Protein AF-A0A9E1KV81-F1 (afdb_monomer)

Secondary structure (DSSP, 8-state):
--SSSSSS-HHHHHHHHHHHTTTSSSS-----SS---S-HHHHHHHHHHHHHHHTT--HHHHHHHHHHHHHHHHHHHHH---HHHHHHHHHHHHHSSS--HHHHHHHHHHHHHHHHHTHHHHHHHHHHHHHHS-HHHHHHHHHHHHHHHHHHHHHHSSTT---HHHHHHHHHHHHHHHTT--TTHHHHHHHHHHHHHHHHHHHS-HHHHHHHHHHHHHHHTSSS--HHHHHHHHHHHHHHHHHHHHHHHHHHHHHHHHS-HHHHHHHHHHHHHHHHHHH--

Solvent-accessible surface area (backbone atoms only — not comparable to full-atom values): 16047 Å² total; per-residue (Å²): 144,84,76,88,85,80,82,88,62,38,58,43,46,54,53,43,42,70,67,28,64,68,62,72,62,62,89,76,88,80,86,75,87,90,74,94,58,99,46,68,65,64,54,53,50,56,28,49,56,45,33,31,62,76,55,64,45,50,77,64,48,42,51,52,51,51,51,52,50,53,55,51,51,54,52,49,62,70,67,53,65,62,62,63,59,54,48,54,51,48,50,52,33,53,64,42,98,61,61,66,56,64,69,55,49,54,56,50,51,54,48,48,53,54,50,56,72,42,38,60,60,55,48,50,52,50,48,55,59,54,67,66,43,52,74,69,43,30,46,52,51,38,51,44,38,51,52,50,54,50,54,54,55,55,51,60,73,35,96,83,49,71,50,75,65,58,49,52,49,56,48,47,56,53,49,37,71,71,58,67,55,48,86,74,45,49,61,56,52,50,54,45,52,52,51,53,51,52,49,38,54,72,65,65,24,67,66,55,60,49,46,55,53,50,53,47,42,65,39,53,64,43,97,66,70,62,61,69,59,52,42,48,53,54,46,50,51,46,54,42,49,54,53,50,50,55,52,49,48,55,42,50,41,50,50,58,72,67,46,50,72,68,47,31,46,51,50,42,54,52,53,51,53,51,50,60,70,63,70,78,114

Sequence (281 aa):
MMVNLIVKGSVAMAISLMIFANSAMAFGPFSRHGFSHRNSEKRSERMIEHLTEELELDSVQAATLRKIKDELNVKRTALKVDKQQIFETFLNEIGNDEFDISKFQVIADNHASRAKLETAFFTEKLVEFHQMLSPVQRELVVDKVKEMKQRREDRKSGWFYKTPEERADSILDMVSGRLDLSEEQIPAFNKIKNNLLKTRSMYLSDGFVLRLTDQFSEQFVRETLNTNEIQHEMNDAISRFEKIISVVLKNVKKAHQILSEEQRSQIVEQMQGHHRRFSKK

Structure (mmCIF, N/CA/C/O backbone):
data_AF-A0A9E1KV81-F1
#
_entry.id   AF-A0A9E1KV81-F1
#
loop_
_atom_site.group_PDB
_atom_site.id
_atom_site.type_symbol
_atom_site.label_atom_id
_atom_site.label_alt_id
_atom_site.label_comp_id
_atom_site.label_asym_id
_atom_site.label_entity_id
_atom_site.label_seq_id
_atom_site.pdbx_PDB_ins_code
_atom_site.Cartn_x
_atom_site.Cartn_y
_atom_site.Cartn_z
_atom_site.occupancy
_atom_site.B_iso_or_equiv
_atom_site.auth_seq_id
_atom_site.auth_comp_id
_atom_site.auth_asym_id
_atom_site.auth_atom_id
_atom_site.pdbx_PDB_model_num
ATOM 1 N N . MET A 1 1 ? 20.896 -8.226 26.257 1.00 22.91 1 MET A N 1
ATOM 2 C CA . MET A 1 1 ? 19.870 -7.307 26.805 1.00 22.91 1 MET A CA 1
ATOM 3 C C . MET A 1 1 ? 19.025 -6.704 25.667 1.00 22.91 1 MET A C 1
ATOM 5 O O . MET A 1 1 ? 18.914 -5.498 25.533 1.00 22.91 1 MET A O 1
ATOM 9 N N . MET A 1 2 ? 18.462 -7.558 24.802 1.00 20.48 2 MET A N 1
ATOM 10 C CA . MET A 1 2 ? 17.747 -7.186 23.563 1.00 20.48 2 MET A CA 1
ATOM 11 C C . MET A 1 2 ? 16.574 -8.156 23.327 1.00 20.48 2 MET A C 1
ATOM 13 O O . MET A 1 2 ? 16.396 -8.702 22.247 1.00 20.48 2 MET A O 1
ATOM 17 N N . VAL A 1 3 ? 15.810 -8.440 24.384 1.00 20.38 3 VAL A N 1
ATOM 18 C CA . VAL A 1 3 ? 14.635 -9.335 24.319 1.00 20.38 3 VAL A CA 1
ATOM 19 C C . VAL A 1 3 ? 13.332 -8.584 24.649 1.00 20.38 3 VAL A C 1
ATOM 21 O O . VAL A 1 3 ? 12.254 -9.064 24.335 1.00 20.38 3 VAL A O 1
ATOM 24 N N . ASN A 1 4 ? 13.407 -7.331 25.119 1.00 20.70 4 ASN A N 1
ATOM 25 C CA . ASN A 1 4 ? 12.235 -6.528 25.514 1.00 20.70 4 ASN A CA 1
ATOM 26 C C . ASN A 1 4 ? 11.805 -5.436 24.512 1.00 20.70 4 ASN A C 1
ATOM 28 O O . ASN A 1 4 ? 11.084 -4.511 24.868 1.00 20.70 4 ASN A O 1
ATOM 32 N N . LEU A 1 5 ? 12.199 -5.545 23.240 1.00 23.88 5 LEU A N 1
ATOM 33 C CA . LEU A 1 5 ? 11.806 -4.606 22.170 1.00 23.88 5 LEU A CA 1
ATOM 34 C C . LEU A 1 5 ? 10.781 -5.194 21.180 1.00 23.88 5 LEU A C 1
ATOM 36 O O . LEU A 1 5 ? 10.568 -4.649 20.099 1.00 23.88 5 LEU A O 1
ATOM 40 N N . ILE A 1 6 ? 10.151 -6.316 21.544 1.00 26.75 6 ILE A N 1
ATOM 41 C CA . ILE A 1 6 ? 9.444 -7.216 20.617 1.00 26.75 6 ILE A CA 1
ATOM 42 C C . ILE A 1 6 ? 7.900 -7.113 20.703 1.00 26.75 6 ILE A C 1
ATOM 44 O O . ILE A 1 6 ? 7.209 -7.695 19.875 1.00 26.75 6 ILE A O 1
ATOM 48 N N . VAL A 1 7 ? 7.321 -6.313 21.610 1.00 24.73 7 VAL A N 1
ATOM 49 C CA . VAL A 1 7 ? 5.893 -6.461 21.996 1.00 24.73 7 VAL A CA 1
ATOM 50 C C . VAL A 1 7 ? 5.102 -5.137 22.052 1.00 24.73 7 VAL A C 1
ATOM 52 O O . VAL A 1 7 ? 4.401 -4.916 23.014 1.00 24.73 7 VAL A O 1
ATOM 55 N N . LYS A 1 8 ? 5.203 -4.180 21.112 1.00 28.42 8 LYS A N 1
ATOM 56 C CA . LYS A 1 8 ? 4.504 -2.867 21.298 1.00 28.42 8 LYS A CA 1
ATOM 57 C C . LYS A 1 8 ? 3.746 -2.284 20.096 1.00 28.42 8 LYS A C 1
ATOM 59 O O . LYS A 1 8 ? 3.643 -1.065 19.969 1.00 28.42 8 LYS A O 1
ATOM 64 N N . GLY A 1 9 ? 3.236 -3.104 19.175 1.00 25.75 9 GLY A N 1
ATOM 65 C CA . GLY A 1 9 ? 2.748 -2.605 17.877 1.00 25.75 9 GLY A CA 1
ATOM 66 C C . GLY A 1 9 ? 1.362 -3.041 17.407 1.00 25.75 9 GLY A C 1
ATOM 67 O O . GLY A 1 9 ? 1.005 -2.687 16.284 1.00 25.75 9 GLY A O 1
ATOM 68 N N . SER A 1 10 ? 0.596 -3.825 18.163 1.00 33.16 10 SER A N 1
ATOM 69 C CA . SER A 1 10 ? -0.467 -4.618 17.519 1.00 33.16 10 SER A CA 1
ATOM 70 C C . SER A 1 10 ? -1.842 -3.948 17.494 1.00 33.16 10 SER A C 1
ATOM 72 O O . SER A 1 10 ? -2.608 -4.211 16.572 1.00 33.16 10 SER A O 1
ATOM 74 N N . VAL A 1 11 ? -2.115 -2.983 18.379 1.00 28.44 11 VAL A N 1
ATOM 75 C CA . VAL A 1 11 ? -3.366 -2.194 18.356 1.00 28.44 11 VAL A CA 1
ATOM 76 C C . VAL A 1 11 ? -3.425 -1.284 17.123 1.00 28.44 11 VAL A C 1
ATOM 78 O O . VAL A 1 11 ? -4.372 -1.300 16.338 1.00 28.44 11 VAL A O 1
ATOM 81 N N . ALA A 1 12 ? -2.332 -0.568 16.870 1.00 32.28 12 ALA A N 1
ATOM 82 C CA . ALA A 1 12 ? -2.207 0.343 15.741 1.00 32.28 12 ALA A CA 1
ATOM 83 C C . ALA A 1 12 ? -2.090 -0.385 14.383 1.00 32.28 12 ALA A C 1
ATOM 85 O O . ALA A 1 12 ? -2.376 0.197 13.336 1.00 32.28 12 ALA A O 1
ATOM 86 N N . MET A 1 13 ? -1.731 -1.676 14.385 1.00 35.56 13 MET A N 1
ATOM 87 C CA . MET A 1 13 ? -1.715 -2.530 13.194 1.00 35.56 13 MET A CA 1
ATOM 88 C C . MET A 1 13 ? -3.110 -3.038 12.813 1.00 35.56 13 MET A C 1
ATOM 90 O O . MET A 1 13 ? -3.338 -3.237 11.627 1.00 35.56 13 MET A O 1
ATOM 94 N N . ALA A 1 14 ? -4.031 -3.203 13.769 1.00 36.25 14 ALA A N 1
ATOM 95 C CA . ALA A 1 14 ? -5.431 -3.561 13.515 1.00 36.25 14 ALA A CA 1
ATOM 96 C C . ALA A 1 14 ? -6.210 -2.399 12.898 1.00 36.25 14 ALA A C 1
ATOM 98 O O . ALA A 1 14 ? -6.952 -2.574 11.937 1.00 36.25 14 ALA A O 1
ATOM 99 N N . ILE A 1 15 ? -5.917 -1.189 13.361 1.00 39.81 15 ILE A N 1
ATOM 100 C CA . ILE A 1 15 ? -6.433 0.068 12.811 1.00 39.81 15 ILE A CA 1
ATOM 101 C C . ILE A 1 15 ? -5.783 0.366 11.466 1.00 39.81 15 ILE A C 1
ATOM 103 O O . ILE A 1 15 ? -6.469 0.665 10.494 1.00 39.81 15 ILE A O 1
ATOM 107 N N . SER A 1 16 ? -4.472 0.134 11.352 1.00 37.25 16 SER A N 1
ATOM 108 C CA . SER A 1 16 ? -3.807 0.096 10.051 1.00 37.25 16 SER A CA 1
ATOM 109 C C . SER A 1 16 ? -4.304 -1.057 9.184 1.00 37.25 16 SER A C 1
ATOM 111 O O . SER A 1 16 ? -4.133 -0.967 7.995 1.00 37.25 16 SER A O 1
ATOM 113 N N . LEU A 1 17 ? -4.914 -2.133 9.683 1.00 40.59 17 LEU A N 1
ATOM 114 C CA . LEU A 1 17 ? -5.509 -3.191 8.854 1.00 40.59 17 LEU A CA 1
ATOM 115 C C . LEU A 1 17 ? -6.915 -2.816 8.394 1.00 40.59 17 LEU A C 1
ATOM 117 O O . LEU A 1 17 ? -7.286 -3.220 7.304 1.00 40.59 17 LEU A O 1
ATOM 121 N N . MET A 1 18 ? -7.649 -1.995 9.143 1.00 41.47 18 MET A N 1
ATOM 122 C CA . MET A 1 18 ? -8.912 -1.410 8.679 1.00 41.47 18 MET A CA 1
ATOM 123 C C . MET A 1 18 ? -8.675 -0.253 7.690 1.00 41.47 18 MET A C 1
ATOM 125 O O . MET A 1 18 ? -9.369 -0.156 6.684 1.00 41.47 18 MET A O 1
ATOM 129 N N . ILE A 1 19 ? -7.609 0.535 7.882 1.00 38.16 19 ILE A N 1
ATOM 130 C CA . ILE A 1 19 ? -7.176 1.611 6.968 1.00 38.16 19 ILE A CA 1
ATOM 131 C C . ILE A 1 19 ? -6.337 1.067 5.778 1.00 38.16 19 ILE A C 1
ATOM 133 O O . ILE A 1 19 ? -6.437 1.572 4.660 1.00 38.16 19 ILE A O 1
ATOM 137 N N . PHE A 1 20 ? -5.535 0.002 5.963 1.00 37.72 20 PHE A N 1
ATOM 138 C CA . PHE A 1 20 ? -4.703 -0.655 4.926 1.00 37.72 20 PHE A CA 1
ATOM 139 C C . PHE A 1 20 ? -5.270 -1.952 4.342 1.00 37.72 20 PHE A C 1
ATOM 141 O O . PHE A 1 20 ? -4.646 -2.506 3.428 1.00 37.72 20 PHE A O 1
ATOM 148 N N . ALA A 1 21 ? -6.463 -2.406 4.737 1.00 36.06 21 ALA A N 1
ATOM 149 C CA . ALA A 1 21 ? -7.191 -3.404 3.947 1.00 36.06 21 ALA A CA 1
ATOM 150 C C . ALA A 1 21 ? -7.341 -2.946 2.483 1.00 36.06 21 ALA A C 1
ATOM 152 O O . ALA A 1 21 ? -7.335 -3.792 1.597 1.00 36.06 21 ALA A O 1
ATOM 153 N N . ASN A 1 22 ? -7.319 -1.633 2.213 1.00 32.84 22 ASN A N 1
ATOM 154 C CA . ASN A 1 22 ? -7.306 -1.087 0.853 1.00 32.84 22 ASN A CA 1
ATOM 155 C C . ASN A 1 22 ? -5.935 -0.622 0.326 1.00 32.84 22 ASN A C 1
ATOM 157 O O . ASN A 1 22 ? -5.740 -0.591 -0.884 1.00 32.84 22 ASN A O 1
ATOM 161 N N . SER A 1 23 ? -4.950 -0.311 1.173 1.00 31.69 23 SER A N 1
ATOM 162 C CA . SER A 1 23 ? -3.671 0.277 0.724 1.00 31.69 23 SER A CA 1
ATOM 163 C C . SER A 1 23 ? -2.455 -0.656 0.774 1.00 31.69 23 SER A C 1
ATOM 165 O O . SER A 1 23 ? -1.419 -0.352 0.187 1.00 31.69 23 SER A O 1
ATOM 167 N N . ALA A 1 24 ? -2.561 -1.829 1.408 1.00 32.59 24 ALA A N 1
ATOM 168 C CA . ALA A 1 24 ? -1.510 -2.856 1.395 1.00 32.59 24 ALA A CA 1
ATOM 169 C C . ALA A 1 24 ? -1.767 -4.000 0.391 1.00 32.59 24 ALA A C 1
ATOM 171 O O . ALA A 1 24 ? -0.956 -4.930 0.306 1.00 32.59 24 ALA A O 1
ATOM 172 N N . MET A 1 25 ? -2.869 -3.958 -0.370 1.00 37.47 25 MET A N 1
ATOM 173 C CA . MET A 1 25 ? -3.197 -4.988 -1.369 1.00 37.47 25 MET A CA 1
ATOM 174 C C . MET A 1 25 ? -2.659 -4.711 -2.781 1.00 37.47 25 MET A C 1
ATOM 176 O O . MET A 1 25 ? -2.622 -5.634 -3.591 1.00 37.47 25 MET A O 1
ATOM 180 N N . ALA A 1 26 ? -2.075 -3.537 -3.034 1.00 30.48 26 ALA A N 1
ATOM 181 C CA . ALA A 1 26 ? -1.414 -3.220 -4.295 1.00 30.48 26 ALA A CA 1
ATOM 182 C C . ALA A 1 26 ? -0.048 -2.548 -4.034 1.00 30.48 26 ALA A C 1
ATOM 184 O O . ALA A 1 26 ? 0.030 -1.391 -3.652 1.00 30.48 26 ALA A O 1
ATOM 185 N N . PHE A 1 27 ? 1.042 -3.295 -4.248 1.00 30.86 27 PHE A N 1
ATOM 186 C CA . PHE A 1 27 ? 2.416 -2.784 -4.413 1.00 30.86 27 PHE A CA 1
ATOM 187 C C . PHE A 1 27 ? 3.085 -2.059 -3.219 1.00 30.86 27 PHE A C 1
ATOM 189 O O . PHE A 1 27 ? 3.126 -0.837 -3.134 1.00 30.86 27 PHE A O 1
ATOM 196 N N . GLY A 1 28 ? 3.779 -2.813 -2.355 1.00 25.34 28 GLY A N 1
ATOM 197 C CA . GLY A 1 28 ? 4.771 -2.231 -1.440 1.00 25.34 28 GLY A CA 1
ATOM 198 C C . GLY A 1 28 ? 5.576 -3.261 -0.627 1.00 25.34 28 GLY A C 1
ATOM 199 O O . GLY A 1 28 ? 4.983 -4.010 0.150 1.00 25.34 28 GLY A O 1
ATOM 200 N N . PRO A 1 29 ? 6.923 -3.294 -0.716 1.00 28.59 29 PRO A N 1
ATOM 201 C CA . PRO A 1 29 ? 7.802 -4.184 0.052 1.00 28.59 29 PRO A CA 1
ATOM 202 C C . PRO A 1 29 ? 8.056 -3.677 1.489 1.00 28.59 29 PRO A C 1
ATOM 204 O O . PRO A 1 29 ? 9.142 -3.849 2.039 1.00 28.59 29 PRO A O 1
ATOM 207 N N . PHE A 1 30 ? 7.060 -3.068 2.138 1.00 29.89 30 PHE A N 1
ATOM 208 C CA . PHE A 1 30 ? 7.201 -2.455 3.470 1.00 29.89 30 PHE A CA 1
ATOM 209 C C . PHE A 1 30 ? 7.054 -3.439 4.644 1.00 29.89 30 PHE A C 1
ATOM 211 O O . PHE A 1 30 ? 6.865 -3.041 5.786 1.00 29.89 30 PHE A O 1
ATOM 218 N N . SER A 1 31 ? 7.214 -4.739 4.390 1.00 33.84 31 SER A N 1
ATOM 219 C CA . SER A 1 31 ? 7.263 -5.782 5.427 1.00 33.84 31 SER A CA 1
ATOM 220 C C . SER A 1 31 ? 8.703 -6.148 5.802 1.00 33.84 31 SER A C 1
ATOM 222 O O . SER A 1 31 ? 9.040 -7.326 5.900 1.00 33.84 31 SER A O 1
ATOM 224 N N . ARG A 1 32 ? 9.594 -5.163 5.962 1.00 32.94 32 ARG A N 1
ATOM 225 C CA . ARG A 1 32 ? 10.944 -5.412 6.484 1.00 32.94 32 ARG A CA 1
ATOM 226 C C . ARG A 1 32 ? 11.043 -4.874 7.907 1.00 32.94 32 ARG A C 1
ATOM 228 O O . ARG A 1 32 ? 10.975 -3.664 8.098 1.00 32.94 32 ARG A O 1
ATOM 235 N N . HIS A 1 33 ? 11.274 -5.818 8.826 1.00 29.75 33 HIS A N 1
ATOM 236 C CA . HIS A 1 33 ? 11.553 -5.736 10.270 1.00 29.75 33 HIS A CA 1
ATOM 237 C C . HIS A 1 33 ? 10.375 -6.138 11.183 1.00 29.75 33 HIS A C 1
ATOM 239 O O . HIS A 1 33 ? 9.455 -5.365 11.429 1.00 29.75 33 HIS A O 1
ATOM 245 N N . GLY A 1 34 ? 10.442 -7.377 11.698 1.00 29.31 34 GLY A N 1
ATOM 246 C CA . GLY A 1 34 ? 9.780 -7.807 12.941 1.00 29.31 34 GLY A CA 1
ATOM 247 C C . GLY A 1 34 ? 8.696 -8.890 12.856 1.00 29.31 34 GLY A C 1
ATOM 248 O O . GLY A 1 34 ? 8.482 -9.583 13.840 1.00 29.31 34 GLY A O 1
ATOM 249 N N . PHE A 1 35 ? 8.052 -9.111 11.705 1.00 38.12 35 PHE A N 1
ATOM 250 C CA . PHE A 1 35 ? 6.946 -10.083 11.570 1.00 38.12 35 PHE A CA 1
ATOM 251 C C . PHE A 1 35 ? 7.185 -11.064 10.416 1.00 38.12 35 PHE A C 1
ATOM 253 O O . PHE A 1 35 ? 6.445 -11.114 9.435 1.00 38.12 35 PHE A O 1
ATOM 260 N N . SER A 1 36 ? 8.264 -11.841 10.528 1.00 37.38 36 SER A N 1
ATOM 261 C CA . SER A 1 36 ? 8.691 -12.854 9.552 1.00 37.38 36 SER A CA 1
ATOM 262 C C . SER A 1 36 ? 7.822 -14.124 9.592 1.00 37.38 36 SER A C 1
ATOM 264 O O . SER A 1 36 ? 8.321 -15.232 9.789 1.00 37.38 36 SER A O 1
ATOM 266 N N . HIS A 1 37 ? 6.516 -13.997 9.360 1.00 39.25 37 HIS A N 1
ATOM 267 C CA . HIS A 1 37 ? 5.701 -15.134 8.937 1.00 39.25 37 HIS A CA 1
ATOM 268 C C . HIS A 1 37 ? 5.078 -14.827 7.583 1.00 39.25 37 HIS A C 1
ATOM 270 O O . HIS A 1 37 ? 4.361 -13.845 7.416 1.00 39.25 37 HIS A O 1
ATOM 276 N N . ARG A 1 38 ? 5.335 -15.706 6.608 1.00 50.47 38 ARG A N 1
ATOM 277 C CA . ARG A 1 38 ? 4.714 -15.675 5.274 1.00 50.47 38 ARG A CA 1
ATOM 278 C C . ARG A 1 38 ? 3.191 -15.908 5.314 1.00 50.47 38 ARG A C 1
ATOM 280 O O . ARG A 1 38 ? 2.548 -15.794 4.278 1.00 50.47 38 ARG A O 1
ATOM 287 N N . ASN A 1 39 ? 2.620 -16.220 6.483 1.00 64.00 39 ASN A N 1
ATOM 288 C CA . ASN A 1 39 ? 1.204 -16.520 6.671 1.00 64.00 39 ASN A CA 1
ATOM 289 C C . ASN A 1 39 ? 0.464 -15.320 7.303 1.00 64.00 39 ASN A C 1
ATOM 291 O O . ASN A 1 39 ? 0.725 -14.940 8.446 1.00 64.00 39 ASN A O 1
ATOM 295 N N . SER A 1 40 ? -0.467 -14.738 6.543 1.00 64.50 40 SER A N 1
ATOM 296 C CA . SER A 1 40 ? -1.318 -13.614 6.948 1.00 64.50 40 SER A CA 1
ATOM 297 C C . SER A 1 40 ? -2.262 -13.926 8.106 1.00 64.50 40 SER A C 1
ATOM 299 O O . SER A 1 40 ? -2.534 -13.035 8.904 1.00 64.50 40 SER A O 1
ATOM 301 N N . GLU A 1 41 ? -2.728 -15.165 8.209 1.00 66.69 41 GLU A N 1
ATOM 302 C CA . GLU A 1 41 ? -3.651 -15.628 9.245 1.00 66.69 41 GLU A CA 1
ATOM 303 C C . GLU A 1 41 ? -2.956 -15.656 10.609 1.00 66.69 41 GLU A C 1
ATOM 305 O O . GLU A 1 41 ? -3.410 -15.017 11.555 1.00 66.69 41 GLU A O 1
ATOM 310 N N . LYS A 1 42 ? -1.755 -16.247 10.676 1.00 69.50 42 LYS A N 1
ATOM 311 C CA . LYS A 1 42 ? -0.915 -16.224 11.889 1.00 69.50 42 LYS A CA 1
ATOM 312 C C . LYS A 1 42 ? -0.572 -14.805 12.342 1.00 69.50 42 LYS A C 1
ATOM 314 O O . LYS A 1 42 ? -0.410 -14.556 13.532 1.00 69.50 42 LYS A O 1
ATOM 319 N N . ARG A 1 43 ? -0.438 -13.866 11.399 1.00 68.31 43 ARG A N 1
ATOM 320 C CA . ARG A 1 43 ? -0.233 -12.449 11.724 1.00 68.31 43 ARG A CA 1
ATOM 321 C C . ARG A 1 43 ? -1.492 -11.824 12.327 1.00 68.31 43 ARG A C 1
ATOM 323 O O . ARG A 1 43 ? -1.360 -11.053 13.268 1.00 68.31 43 ARG A O 1
ATOM 330 N N . SER A 1 44 ? -2.673 -12.140 11.791 1.00 69.19 44 SER A N 1
ATOM 331 C CA . SER A 1 44 ? -3.939 -11.660 12.353 1.00 69.19 44 SER A CA 1
ATOM 332 C C . SER A 1 44 ? -4.202 -12.233 13.747 1.00 69.19 44 SER A C 1
ATOM 334 O O . SER A 1 44 ? -4.645 -11.491 14.610 1.00 69.19 44 SER A O 1
ATOM 336 N N . GLU A 1 45 ? -3.829 -13.489 14.006 1.00 72.75 45 GLU A N 1
ATOM 337 C CA . GLU A 1 45 ? -4.012 -14.114 15.322 1.00 72.75 45 GLU A CA 1
ATOM 338 C C . GLU A 1 45 ? -3.180 -13.424 16.406 1.00 72.75 45 GLU A C 1
ATOM 340 O O . GLU A 1 45 ? -3.726 -12.932 17.387 1.00 72.75 45 GLU A O 1
ATOM 345 N N . ARG A 1 46 ? -1.877 -13.235 16.162 1.00 70.62 46 ARG A N 1
ATOM 346 C CA . ARG A 1 46 ? -0.996 -12.496 17.086 1.00 70.62 46 ARG A CA 1
ATOM 347 C C . ARG A 1 46 ? -1.445 -11.068 17.350 1.00 70.62 46 ARG A C 1
ATOM 349 O O . ARG A 1 46 ? -1.156 -10.493 18.395 1.00 70.62 46 ARG A O 1
ATOM 356 N N . MET A 1 47 ? -2.090 -10.459 16.362 1.00 69.88 47 MET A N 1
ATOM 357 C CA . MET A 1 47 ? -2.639 -9.124 16.519 1.00 69.88 47 MET A CA 1
ATOM 358 C C . MET A 1 47 ? -3.822 -9.127 17.484 1.00 69.88 47 MET A C 1
ATOM 360 O O . MET A 1 47 ? -3.902 -8.221 18.307 1.00 69.88 47 MET A O 1
ATOM 364 N N . ILE A 1 48 ? -4.697 -10.135 17.407 1.00 74.69 48 ILE A N 1
ATOM 365 C CA . ILE A 1 48 ? -5.822 -10.288 18.334 1.00 74.69 48 ILE A CA 1
ATOM 366 C C . ILE A 1 48 ? -5.340 -10.618 19.742 1.00 74.69 48 ILE A C 1
ATOM 368 O O . ILE A 1 48 ? -5.837 -10.009 20.685 1.00 74.69 48 ILE A O 1
ATOM 372 N N . GLU A 1 49 ? -4.357 -11.509 19.888 1.00 77.38 49 GLU A N 1
ATOM 373 C CA . GLU A 1 49 ? -3.728 -11.818 21.181 1.00 77.38 49 GLU A CA 1
ATOM 374 C C . GLU A 1 49 ? -3.245 -10.532 21.862 1.00 77.38 49 GLU A C 1
ATOM 376 O O . GLU A 1 49 ? -3.675 -10.198 22.961 1.00 77.38 49 GLU A O 1
ATOM 381 N N . HIS A 1 50 ? -2.456 -9.727 21.154 1.00 75.62 50 HIS A N 1
ATOM 382 C CA . HIS A 1 50 ? -1.919 -8.499 21.729 1.00 75.62 50 HIS A CA 1
ATOM 383 C C . HIS A 1 50 ? -2.960 -7.387 21.907 1.00 75.62 50 HIS A C 1
ATOM 385 O O . HIS A 1 50 ? -2.837 -6.594 22.827 1.00 75.62 50 HIS A O 1
ATOM 391 N N . LEU A 1 51 ? -3.976 -7.286 21.044 1.00 76.31 51 LEU A N 1
ATOM 392 C CA . LEU A 1 51 ? -5.102 -6.370 21.271 1.00 76.31 51 LEU A CA 1
ATOM 393 C C . LEU A 1 51 ? -5.866 -6.733 22.545 1.00 76.31 51 LEU A C 1
ATOM 395 O O . LEU A 1 51 ? -6.258 -5.846 23.291 1.00 76.31 51 LEU A O 1
ATOM 399 N N . THR A 1 52 ? -6.073 -8.032 22.761 1.00 80.06 52 THR A N 1
ATOM 400 C CA . THR A 1 52 ? -6.763 -8.564 23.937 1.00 80.06 52 THR A CA 1
ATOM 401 C C . THR A 1 52 ? -5.988 -8.230 25.205 1.00 80.06 52 THR A C 1
ATOM 403 O O . THR A 1 52 ? -6.587 -7.767 26.169 1.00 80.06 52 THR A O 1
ATOM 406 N N . GLU A 1 53 ? -4.664 -8.396 25.177 1.00 82.88 53 GLU A N 1
ATOM 407 C CA . GLU A 1 53 ? -3.775 -8.044 26.288 1.00 82.88 53 GLU A CA 1
ATOM 408 C C . GLU A 1 53 ? -3.706 -6.530 26.529 1.00 82.88 53 GLU A C 1
ATOM 410 O O . GLU A 1 53 ? -3.935 -6.075 27.642 1.00 82.88 53 GLU A O 1
ATOM 415 N N . GLU A 1 54 ? -3.411 -5.734 25.499 1.00 82.56 54 GLU A N 1
ATOM 416 C CA . GLU A 1 54 ? -3.172 -4.292 25.655 1.00 82.56 54 GLU A CA 1
ATOM 417 C C . GLU A 1 54 ? -4.431 -3.497 25.984 1.00 82.56 54 GLU A C 1
ATOM 419 O O . GLU A 1 54 ? -4.324 -2.453 26.612 1.00 82.56 54 GLU A O 1
ATOM 424 N N . LEU A 1 55 ? -5.601 -3.937 25.516 1.00 85.38 55 LEU A N 1
ATOM 425 C CA . LEU A 1 55 ? -6.876 -3.278 25.810 1.00 85.38 55 LEU A CA 1
ATOM 426 C C . LEU A 1 55 ? -7.608 -3.925 26.988 1.00 85.38 55 LEU A C 1
ATOM 428 O O . LEU A 1 55 ? -8.731 -3.515 27.283 1.00 85.38 55 LEU A O 1
ATOM 432 N N . GLU A 1 56 ? -6.998 -4.936 27.615 1.00 92.19 56 GLU A N 1
ATOM 433 C CA . GLU A 1 56 ? -7.586 -5.716 28.706 1.00 92.19 56 GLU A CA 1
ATOM 434 C C . GLU A 1 56 ? -9.014 -6.170 28.359 1.00 92.19 56 GLU A C 1
ATOM 436 O O . GLU A 1 56 ? -9.966 -5.944 29.107 1.00 92.19 56 GLU A O 1
ATOM 441 N N . LEU A 1 57 ? -9.183 -6.750 27.163 1.00 90.94 57 LEU A N 1
ATOM 442 C CA . LEU A 1 57 ? -10.505 -7.138 26.676 1.00 90.94 57 LEU A CA 1
ATOM 443 C C . LEU A 1 57 ? -11.067 -8.279 27.522 1.00 90.94 57 LEU A C 1
ATOM 445 O O . LEU A 1 57 ? -10.395 -9.287 27.757 1.00 90.94 57 LEU A O 1
ATOM 449 N N . ASP A 1 58 ? -12.332 -8.158 27.914 1.00 96.44 58 ASP A N 1
ATOM 450 C CA . ASP A 1 58 ? -13.027 -9.254 28.576 1.00 96.44 58 ASP A CA 1
ATOM 451 C C . ASP A 1 58 ? -13.299 -10.428 27.611 1.00 96.44 58 ASP A C 1
ATOM 453 O O . ASP A 1 58 ? -13.076 -10.363 26.396 1.00 96.44 58 ASP A O 1
ATOM 457 N N . SER A 1 59 ? -13.797 -11.544 28.152 1.00 95.75 59 SER A N 1
ATOM 458 C CA . SER A 1 59 ? -14.057 -12.751 27.355 1.00 95.75 59 SER A CA 1
ATOM 459 C C . SER A 1 59 ? -15.054 -12.541 26.203 1.00 95.75 59 SER A C 1
ATOM 461 O O . SER A 1 59 ? -14.910 -13.180 25.158 1.00 95.75 59 SER A O 1
ATOM 463 N N . VAL A 1 60 ? -16.027 -11.638 26.364 1.00 96.38 60 VAL A N 1
ATOM 464 C CA . VAL A 1 60 ? -17.047 -11.323 25.358 1.00 96.38 60 VAL A CA 1
ATOM 465 C C . VAL A 1 60 ? -16.440 -10.432 24.278 1.00 96.38 60 VAL A C 1
ATOM 467 O O . VAL A 1 60 ? -16.531 -10.759 23.095 1.00 96.38 60 VAL A O 1
ATOM 470 N N . GLN A 1 61 ? -15.742 -9.364 24.665 1.00 95.06 61 GLN A N 1
ATOM 471 C CA . GLN A 1 61 ? -15.023 -8.470 23.755 1.00 95.06 61 GLN A CA 1
ATOM 472 C C . GLN A 1 61 ? -13.978 -9.230 22.925 1.00 95.06 61 GLN A C 1
ATOM 474 O O . GLN A 1 61 ? -13.904 -9.065 21.706 1.00 95.06 61 GLN A O 1
ATOM 479 N N . ALA A 1 62 ? -13.205 -10.119 23.554 1.00 93.81 62 ALA A N 1
ATOM 480 C CA . ALA A 1 62 ? -12.213 -10.941 22.870 1.00 93.81 62 ALA A CA 1
ATOM 481 C C . ALA A 1 62 ? -12.856 -11.926 21.876 1.00 93.81 62 ALA A C 1
ATOM 483 O O . ALA A 1 62 ? -12.318 -12.154 20.790 1.00 93.81 62 ALA A O 1
ATOM 484 N N . ALA A 1 63 ? -14.009 -12.516 22.214 1.00 95.31 63 ALA A N 1
ATOM 485 C CA . ALA A 1 63 ? -14.758 -13.373 21.294 1.00 95.31 63 ALA A CA 1
ATOM 486 C C . ALA A 1 63 ? -15.280 -12.585 20.078 1.00 95.31 63 ALA A C 1
ATOM 488 O O . ALA A 1 63 ? -15.092 -13.025 18.941 1.00 95.31 63 ALA A O 1
ATOM 489 N N . THR A 1 64 ? -15.846 -11.396 20.300 1.00 93.06 64 THR A N 1
ATOM 490 C CA . THR A 1 64 ? -16.290 -10.482 19.233 1.00 93.06 64 THR A CA 1
ATOM 491 C C . THR A 1 64 ? -15.130 -10.084 18.324 1.00 93.06 64 THR A C 1
ATOM 493 O O . THR A 1 64 ? -15.229 -10.182 17.102 1.00 93.06 64 THR A O 1
ATOM 496 N N . LEU A 1 65 ? -13.978 -9.733 18.896 1.00 88.19 65 LEU A N 1
ATOM 497 C CA . LEU A 1 65 ? -12.793 -9.367 18.128 1.00 88.19 65 LEU A CA 1
ATOM 498 C C . LEU A 1 65 ? -12.273 -10.518 17.247 1.00 88.19 65 LEU A C 1
ATOM 500 O O . LEU A 1 65 ? -11.883 -10.289 16.098 1.00 88.19 65 LEU A O 1
ATOM 504 N N . ARG A 1 66 ? -12.293 -11.764 17.744 1.00 90.00 66 ARG A N 1
ATOM 505 C CA . ARG A 1 66 ? -11.942 -12.950 16.939 1.00 90.00 66 ARG A CA 1
ATOM 506 C C . ARG A 1 66 ? -12.912 -13.153 15.777 1.00 90.00 66 ARG A C 1
ATOM 508 O O . ARG A 1 66 ? -12.460 -13.397 14.661 1.00 90.00 66 ARG A O 1
ATOM 515 N N . LYS A 1 67 ? -14.214 -12.980 16.014 1.00 92.88 67 LYS A N 1
ATOM 516 C CA . LYS A 1 67 ? -15.236 -13.054 14.963 1.00 92.88 67 LYS A CA 1
ATOM 517 C C . LYS A 1 67 ? -14.996 -12.001 13.875 1.00 92.88 67 LYS A C 1
ATOM 519 O O . LYS A 1 67 ? -14.930 -12.349 12.698 1.00 92.88 67 LYS A O 1
ATOM 524 N N . ILE A 1 68 ? -14.770 -10.741 14.263 1.00 87.50 68 ILE A N 1
ATOM 525 C CA . ILE A 1 68 ? -14.422 -9.660 13.325 1.00 87.50 68 ILE A CA 1
ATOM 526 C C . ILE A 1 68 ? -13.174 -10.040 12.513 1.00 87.50 68 ILE A C 1
ATOM 528 O O . ILE A 1 68 ? -13.163 -9.905 11.290 1.00 87.50 68 ILE A O 1
ATOM 532 N N . LYS A 1 69 ? -12.123 -10.559 13.164 1.00 85.31 69 LYS A N 1
ATOM 533 C CA . LYS A 1 69 ? -10.892 -11.018 12.496 1.00 85.31 69 LYS A CA 1
ATOM 534 C C . LYS A 1 69 ? -11.179 -12.082 11.430 1.00 85.31 69 LYS A C 1
ATOM 536 O O . LYS A 1 69 ? -10.639 -11.980 10.327 1.00 85.31 69 LYS A O 1
ATOM 541 N N . ASP A 1 70 ? -11.999 -13.083 11.734 1.00 86.00 70 ASP A N 1
ATOM 542 C CA . ASP A 1 70 ? -12.325 -14.163 10.795 1.00 86.00 70 ASP A CA 1
ATOM 543 C C . ASP A 1 70 ? -13.097 -13.638 9.575 1.00 86.00 70 ASP A C 1
ATOM 545 O O . ASP A 1 70 ? -12.723 -13.921 8.434 1.00 86.00 70 ASP A O 1
ATOM 549 N N . GLU A 1 71 ? -14.095 -12.780 9.789 1.00 85.00 71 GLU A N 1
ATOM 550 C CA . GLU A 1 71 ? -14.856 -12.143 8.708 1.00 85.00 71 GLU A CA 1
ATOM 551 C C . GLU A 1 71 ? -13.968 -11.247 7.824 1.00 85.00 71 GLU A C 1
ATOM 553 O O . GLU A 1 71 ? -14.037 -11.304 6.589 1.00 85.00 71 GLU A O 1
ATOM 558 N N . LEU A 1 72 ? -13.063 -10.471 8.434 1.00 79.38 72 LEU A N 1
ATOM 559 C CA . LEU A 1 72 ? -12.072 -9.668 7.713 1.00 79.38 72 LEU A CA 1
ATOM 560 C C . LEU A 1 72 ? -11.097 -10.545 6.911 1.00 79.38 72 LEU A C 1
ATOM 562 O O . LEU A 1 72 ? -10.730 -10.187 5.789 1.00 79.38 72 LEU A O 1
ATOM 566 N N . ASN A 1 73 ? -10.682 -11.699 7.441 1.00 77.06 73 ASN A N 1
ATOM 567 C CA . ASN A 1 73 ? -9.795 -12.634 6.744 1.00 77.06 73 ASN A CA 1
ATOM 568 C C . ASN A 1 73 ? -10.467 -13.266 5.517 1.00 77.06 73 ASN A C 1
ATOM 570 O O . ASN A 1 73 ? -9.836 -13.364 4.456 1.00 77.06 73 ASN A O 1
ATOM 574 N N . VAL A 1 74 ? -11.747 -13.636 5.626 1.00 82.75 74 VAL A N 1
ATOM 575 C CA . VAL A 1 74 ? -12.547 -14.112 4.487 1.00 82.75 74 VAL A CA 1
ATOM 576 C C . VAL A 1 74 ? -12.628 -13.023 3.419 1.00 82.75 74 VAL A C 1
ATOM 578 O O . VAL A 1 74 ? -12.263 -13.257 2.261 1.00 82.75 74 VAL A O 1
ATOM 581 N N . LYS A 1 75 ? -13.009 -11.799 3.807 1.00 78.88 75 LYS A N 1
ATOM 582 C CA . LYS A 1 75 ? -13.146 -10.678 2.869 1.00 78.88 75 LYS A CA 1
ATOM 583 C C . LYS A 1 75 ? -11.828 -10.324 2.184 1.00 78.88 75 LYS A C 1
ATOM 585 O O . LYS A 1 75 ? -11.779 -10.133 0.969 1.00 78.88 75 LYS A O 1
ATOM 590 N N . ARG A 1 76 ? -10.732 -10.296 2.940 1.00 72.69 76 ARG A N 1
ATOM 591 C CA . ARG A 1 76 ? -9.383 -10.060 2.416 1.00 72.69 76 ARG A CA 1
ATOM 592 C C . ARG A 1 76 ? -8.977 -11.109 1.388 1.00 72.69 76 ARG A C 1
ATOM 594 O O . ARG A 1 76 ? -8.359 -10.762 0.385 1.00 72.69 76 ARG A O 1
ATOM 601 N N . THR A 1 77 ? -9.279 -12.380 1.644 1.00 73.06 77 THR A N 1
ATOM 602 C CA . THR A 1 77 ? -8.956 -13.470 0.713 1.00 73.06 77 THR A CA 1
ATOM 603 C C . THR A 1 77 ? -9.707 -13.292 -0.600 1.00 73.06 77 THR A C 1
ATOM 605 O O . THR A 1 77 ? -9.098 -13.430 -1.658 1.00 73.06 77 THR A O 1
ATOM 608 N N . ALA A 1 78 ? -10.977 -12.879 -0.538 1.00 73.00 78 ALA A N 1
ATOM 609 C CA . ALA A 1 78 ? -11.747 -12.533 -1.725 1.00 73.00 78 ALA A CA 1
ATOM 610 C C . ALA A 1 78 ? -11.117 -11.351 -2.483 1.00 73.00 78 ALA A C 1
ATOM 612 O O . ALA A 1 78 ? -10.910 -11.443 -3.689 1.00 73.00 78 ALA A O 1
ATOM 613 N N . LEU A 1 79 ? -10.758 -10.262 -1.799 1.00 70.38 79 LEU A N 1
ATOM 614 C CA . LEU A 1 79 ? -10.198 -9.043 -2.406 1.00 70.38 79 LEU A CA 1
ATOM 615 C C . LEU A 1 79 ? -8.727 -9.144 -2.833 1.00 70.38 79 LEU A C 1
ATOM 617 O O . LEU A 1 79 ? -8.188 -8.196 -3.408 1.00 70.38 79 LEU A O 1
ATOM 621 N N . LYS A 1 80 ? -8.066 -10.270 -2.561 1.00 71.94 80 LYS A N 1
ATOM 622 C CA . LYS A 1 80 ? -6.652 -10.466 -2.866 1.00 71.94 80 LYS A CA 1
ATOM 623 C C . LYS A 1 80 ? -6.400 -10.291 -4.363 1.00 71.94 80 LYS A C 1
ATOM 625 O O . LYS A 1 80 ? -7.032 -10.933 -5.197 1.00 71.94 80 LYS A O 1
ATOM 630 N N . VAL A 1 81 ? -5.423 -9.452 -4.687 1.00 70.44 81 VAL A N 1
ATOM 631 C CA . VAL A 1 81 ? -4.910 -9.332 -6.052 1.00 70.44 81 VAL A CA 1
ATOM 632 C C . VAL A 1 81 ? -4.120 -10.585 -6.409 1.00 70.44 81 VAL A C 1
ATOM 634 O O . VAL A 1 81 ? -3.282 -11.045 -5.619 1.00 70.44 81 VAL A O 1
ATOM 637 N N . ASP A 1 82 ? -4.354 -11.110 -7.609 1.00 76.31 82 ASP A N 1
ATOM 638 C CA . ASP A 1 82 ? -3.560 -12.202 -8.147 1.00 76.31 82 ASP A CA 1
ATOM 639 C C . ASP A 1 82 ? -2.162 -11.696 -8.537 1.00 76.31 82 ASP A C 1
ATOM 641 O O . ASP A 1 82 ? -1.908 -11.145 -9.609 1.00 76.31 82 ASP A O 1
ATOM 645 N N . LYS A 1 83 ? -1.227 -11.856 -7.598 1.00 76.06 83 LYS A N 1
ATOM 646 C CA . LYS A 1 83 ? 0.175 -11.474 -7.784 1.00 76.06 83 LYS A CA 1
ATOM 647 C C . LYS A 1 83 ? 0.866 -12.326 -8.844 1.00 76.06 83 LYS A C 1
ATOM 649 O O . LYS A 1 83 ? 1.832 -11.842 -9.428 1.00 76.06 83 LYS A O 1
ATOM 654 N N . GLN A 1 84 ? 0.407 -13.561 -9.049 1.00 82.56 84 GLN A N 1
ATOM 655 C CA . GLN A 1 84 ? 0.950 -14.438 -10.075 1.00 82.56 84 GLN A CA 1
ATOM 656 C C . GLN A 1 84 ? 0.522 -13.925 -11.446 1.00 82.56 84 GLN A C 1
ATOM 658 O O . GLN A 1 84 ? 1.387 -13.678 -12.280 1.00 82.56 84 GLN A O 1
ATOM 663 N N . GLN A 1 85 ? -0.766 -13.612 -11.616 1.00 85.62 85 GLN A N 1
ATOM 664 C CA . GLN A 1 85 ? -1.279 -12.986 -12.836 1.00 85.62 85 GLN A CA 1
ATOM 665 C C . GLN A 1 85 ? -0.533 -11.687 -13.170 1.00 85.62 85 GLN A C 1
ATOM 667 O O . GLN A 1 85 ? -0.108 -11.499 -14.308 1.00 85.62 85 GLN A O 1
ATOM 672 N N . ILE A 1 86 ? -0.325 -10.791 -12.195 1.00 82.81 86 ILE A N 1
ATOM 673 C CA . ILE A 1 86 ? 0.442 -9.550 -12.418 1.00 82.81 86 ILE A CA 1
ATOM 674 C C . ILE A 1 86 ? 1.874 -9.853 -12.854 1.00 82.81 86 ILE A C 1
ATOM 676 O O . ILE A 1 86 ? 2.388 -9.198 -13.759 1.00 82.81 86 ILE A O 1
ATOM 680 N N . PHE A 1 87 ? 2.532 -10.806 -12.194 1.00 83.50 87 PHE A N 1
ATOM 681 C CA . PHE A 1 87 ? 3.912 -11.167 -12.494 1.00 83.50 87 PHE A CA 1
ATOM 682 C C . PHE A 1 87 ? 4.050 -11.764 -13.897 1.00 83.50 87 PHE A C 1
ATOM 684 O O . PHE A 1 87 ? 4.924 -11.341 -14.647 1.00 83.50 87 PHE A O 1
ATOM 691 N N . GLU A 1 88 ? 3.171 -12.691 -14.270 1.00 89.62 88 GLU A N 1
ATOM 692 C CA . GLU A 1 88 ? 3.137 -13.304 -15.602 1.00 89.62 88 GLU A CA 1
ATOM 693 C C . GLU A 1 88 ? 2.813 -12.275 -16.684 1.00 89.62 88 GLU A C 1
ATOM 695 O O . GLU A 1 88 ? 3.500 -12.221 -17.701 1.00 89.62 88 GLU A O 1
ATOM 700 N N . THR A 1 89 ? 1.843 -11.390 -16.428 1.00 90.25 89 THR A N 1
ATOM 701 C CA . THR A 1 89 ? 1.526 -10.274 -17.332 1.00 90.25 89 THR A CA 1
ATOM 702 C C . THR A 1 89 ? 2.748 -9.376 -17.510 1.00 90.25 89 THR A C 1
ATOM 704 O O . THR A 1 89 ? 3.109 -9.045 -18.631 1.00 90.25 89 THR A O 1
ATOM 707 N N . PHE A 1 90 ? 3.445 -9.023 -16.426 1.00 91.06 90 PHE A N 1
ATOM 708 C CA . PHE A 1 90 ? 4.665 -8.218 -16.498 1.00 91.06 90 PHE A CA 1
ATOM 709 C C . PHE A 1 90 ? 5.784 -8.890 -17.288 1.00 91.06 90 PHE A C 1
ATOM 711 O O . PHE A 1 90 ? 6.396 -8.234 -18.126 1.00 91.06 90 PHE A O 1
ATOM 718 N N . LEU A 1 91 ? 6.038 -10.178 -17.050 1.00 91.06 91 LEU A N 1
ATOM 719 C CA . LEU A 1 91 ? 7.041 -10.934 -17.800 1.00 91.06 91 LEU A CA 1
ATOM 720 C C . LEU A 1 91 ? 6.722 -11.002 -19.294 1.00 91.06 91 LEU A C 1
ATOM 722 O O . LEU A 1 91 ? 7.633 -10.891 -20.106 1.00 91.06 91 LEU A O 1
ATOM 726 N N . ASN A 1 92 ? 5.448 -11.170 -19.646 1.00 94.06 92 ASN A N 1
ATOM 727 C CA . ASN A 1 92 ? 5.019 -11.169 -21.038 1.00 94.06 92 ASN A CA 1
ATOM 728 C C . ASN A 1 92 ? 5.225 -9.790 -21.679 1.00 94.06 92 ASN A C 1
ATOM 730 O O . ASN A 1 92 ? 5.848 -9.678 -22.726 1.00 94.06 92 ASN A O 1
ATOM 734 N N . GLU A 1 93 ? 4.748 -8.726 -21.028 1.00 95.12 93 GLU A N 1
ATOM 735 C CA . GLU A 1 93 ? 4.792 -7.375 -21.599 1.00 95.12 93 GLU A CA 1
ATOM 736 C C . GLU A 1 93 ? 6.199 -6.785 -21.677 1.00 95.12 93 GLU A C 1
ATOM 738 O O . GLU A 1 93 ? 6.487 -6.026 -22.597 1.00 95.12 93 GLU A O 1
ATOM 743 N N . ILE A 1 94 ? 7.093 -7.116 -20.740 1.00 93.38 94 ILE A N 1
ATOM 744 C CA . ILE A 1 94 ? 8.463 -6.598 -20.792 1.00 93.38 94 ILE A CA 1
ATOM 745 C C . ILE A 1 94 ? 9.261 -7.211 -21.953 1.00 93.38 94 ILE A C 1
ATOM 747 O O . ILE A 1 94 ? 10.128 -6.533 -22.491 1.00 93.38 94 ILE A O 1
ATOM 751 N N . GLY A 1 95 ? 8.961 -8.456 -22.346 1.00 91.25 95 GLY A N 1
ATOM 752 C CA . GLY A 1 95 ? 9.619 -9.144 -23.461 1.00 91.25 95 GLY A CA 1
ATOM 753 C C . GLY A 1 95 ? 9.079 -8.775 -24.846 1.00 91.25 95 GLY A C 1
ATOM 754 O O . GLY A 1 95 ? 9.732 -9.073 -25.838 1.00 91.25 95 GLY A O 1
ATOM 755 N N . ASN A 1 96 ? 7.916 -8.124 -24.923 1.00 94.19 96 ASN A N 1
ATOM 756 C CA . ASN A 1 96 ? 7.321 -7.694 -26.188 1.00 94.19 96 ASN A CA 1
ATOM 757 C C . ASN A 1 96 ? 7.984 -6.420 -26.736 1.00 94.19 96 ASN A C 1
ATOM 759 O O . ASN A 1 96 ? 8.551 -5.617 -25.987 1.00 94.19 96 ASN A O 1
ATOM 763 N N . ASP A 1 97 ? 7.802 -6.181 -28.037 1.00 93.94 97 ASP A N 1
ATOM 764 C CA . ASP A 1 97 ? 8.233 -4.947 -28.706 1.00 93.94 97 ASP A CA 1
ATOM 765 C C . ASP A 1 97 ? 7.571 -3.701 -28.120 1.00 93.94 97 ASP A C 1
ATOM 767 O O . ASP A 1 97 ? 8.227 -2.668 -27.950 1.00 93.94 97 ASP A O 1
ATOM 771 N N . GLU A 1 98 ? 6.298 -3.825 -27.734 1.00 94.56 98 GLU A N 1
ATOM 772 C CA . GLU A 1 98 ? 5.502 -2.787 -27.086 1.00 94.56 98 GLU A CA 1
ATOM 773 C C . GLU A 1 98 ? 4.964 -3.242 -25.726 1.00 94.56 98 GLU A C 1
ATOM 775 O O . GLU A 1 98 ? 4.509 -4.372 -25.562 1.00 94.56 98 GLU A O 1
ATOM 780 N N . PHE A 1 99 ? 4.954 -2.319 -24.760 1.00 95.44 99 PHE A N 1
ATOM 781 C CA . PHE A 1 99 ? 4.367 -2.540 -23.439 1.00 95.44 99 PHE A CA 1
ATOM 782 C C . PHE A 1 99 ? 2.907 -2.067 -23.396 1.00 95.44 99 PHE A C 1
ATOM 784 O O . PHE A 1 99 ? 2.628 -0.853 -23.439 1.00 95.44 99 PHE A O 1
ATOM 791 N N . ASP A 1 100 ? 1.970 -3.007 -23.261 1.00 96.56 100 ASP A N 1
ATOM 792 C CA . ASP A 1 100 ? 0.544 -2.710 -23.161 1.00 96.56 100 ASP A CA 1
ATOM 793 C C . ASP A 1 100 ? 0.121 -2.405 -21.713 1.00 96.56 100 ASP A C 1
ATOM 795 O O . ASP A 1 100 ? -0.096 -3.280 -20.871 1.00 96.56 100 ASP A O 1
ATOM 799 N N . ILE A 1 101 ? -0.050 -1.112 -21.422 1.00 94.44 101 ILE A N 1
ATOM 800 C CA . ILE A 1 101 ? -0.521 -0.629 -20.116 1.00 94.44 101 ILE A CA 1
ATOM 801 C C . ILE A 1 101 ? -1.952 -1.100 -19.814 1.00 94.44 101 ILE A C 1
ATOM 803 O O . ILE A 1 101 ? -2.297 -1.262 -18.640 1.00 94.44 101 ILE A O 1
ATOM 807 N N . SER A 1 102 ? -2.792 -1.304 -20.835 1.00 95.00 102 SER A N 1
ATOM 808 C CA . SER A 1 102 ? -4.220 -1.573 -20.638 1.00 95.00 102 SER A CA 1
ATOM 809 C C . SER A 1 102 ? -4.458 -2.870 -19.859 1.00 95.00 102 SER A C 1
ATOM 811 O O . SER A 1 102 ? -5.322 -2.903 -18.982 1.00 95.00 102 SER A O 1
ATOM 813 N N . LYS A 1 103 ? -3.606 -3.887 -20.055 1.00 92.62 103 LYS A N 1
ATOM 814 C CA . LYS A 1 103 ? -3.657 -5.165 -19.324 1.00 92.62 103 LYS A CA 1
ATOM 815 C C . LYS A 1 103 ? -3.513 -4.990 -17.811 1.00 92.62 103 LYS A C 1
ATOM 817 O O . LYS A 1 103 ? -4.223 -5.631 -17.040 1.00 92.62 103 LYS A O 1
ATOM 822 N N . PHE A 1 104 ? -2.642 -4.084 -17.368 1.00 89.62 104 PHE A N 1
ATOM 823 C CA . PHE A 1 104 ? -2.471 -3.782 -15.942 1.00 89.62 104 PHE A CA 1
ATOM 824 C C . PHE A 1 104 ? -3.552 -2.847 -15.413 1.00 89.62 104 PHE A C 1
ATOM 826 O O . PHE A 1 104 ? -3.953 -2.976 -14.256 1.00 89.62 104 PHE A O 1
ATOM 833 N N . GLN A 1 105 ? -4.021 -1.916 -16.247 1.00 88.06 105 GLN A N 1
ATOM 834 C CA . GLN A 1 105 ? -5.084 -0.991 -15.871 1.00 88.06 105 GLN A CA 1
ATOM 835 C C . GLN A 1 105 ? -6.374 -1.756 -15.547 1.00 88.06 105 GLN A C 1
ATOM 837 O O . GLN A 1 105 ? -6.965 -1.508 -14.505 1.00 88.06 105 GLN A O 1
ATOM 842 N N . VAL A 1 106 ? -6.729 -2.774 -16.340 1.00 90.06 106 VAL A N 1
ATOM 843 C CA . VAL A 1 106 ? -7.881 -3.651 -16.060 1.00 90.06 106 VAL A CA 1
ATOM 844 C C . VAL A 1 106 ? -7.752 -4.349 -14.701 1.00 90.06 106 VAL A C 1
ATOM 846 O O . VAL A 1 106 ? -8.711 -4.386 -13.932 1.00 90.06 106 VAL A O 1
ATOM 849 N N . ILE A 1 107 ? -6.569 -4.877 -14.359 1.00 82.81 107 ILE A N 1
ATOM 850 C CA . ILE A 1 107 ? -6.335 -5.517 -13.051 1.00 82.81 107 ILE A CA 1
ATOM 851 C C . ILE A 1 107 ? -6.497 -4.499 -11.912 1.00 82.81 107 ILE A C 1
ATOM 853 O O . ILE A 1 107 ? -7.128 -4.798 -10.894 1.00 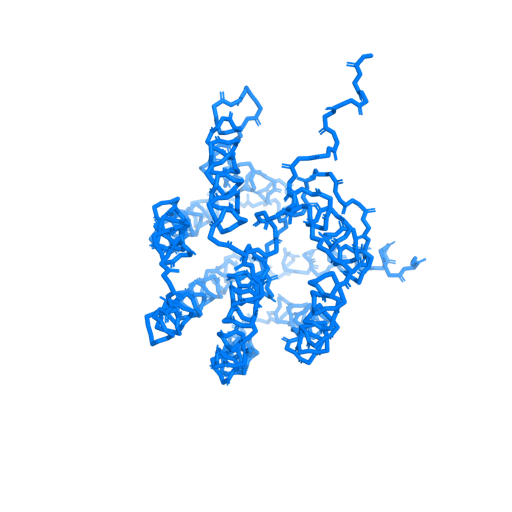82.81 107 ILE A O 1
ATOM 857 N N . ALA A 1 108 ? -5.943 -3.297 -12.083 1.00 79.06 108 ALA A N 1
ATOM 858 C CA . ALA A 1 108 ? -6.018 -2.227 -11.096 1.00 79.06 108 ALA A CA 1
ATOM 859 C C . ALA A 1 108 ? -7.457 -1.734 -10.881 1.00 79.06 108 ALA A C 1
ATOM 861 O O . ALA A 1 108 ? -7.902 -1.660 -9.736 1.00 79.06 108 ALA A O 1
ATOM 862 N N . ASP A 1 109 ? -8.193 -1.473 -11.962 1.00 83.50 109 ASP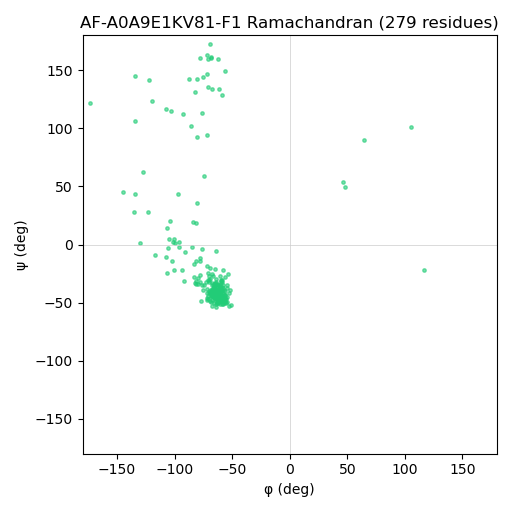 A N 1
ATOM 863 C CA . ASP A 1 109 ? -9.571 -0.975 -11.934 1.00 83.50 109 ASP A CA 1
ATOM 864 C C . ASP A 1 109 ? -10.522 -2.012 -11.329 1.00 83.50 109 ASP A C 1
ATOM 866 O O . ASP A 1 109 ? -11.366 -1.677 -10.494 1.00 83.50 109 ASP A O 1
ATOM 870 N N . ASN A 1 110 ? -10.342 -3.291 -11.675 1.00 80.88 110 ASN A N 1
ATOM 871 C CA . ASN A 1 110 ? -11.098 -4.386 -11.071 1.00 80.88 110 ASN A CA 1
ATOM 872 C C . ASN A 1 110 ? -10.839 -4.475 -9.565 1.00 80.88 110 ASN A C 1
ATOM 874 O O . ASN A 1 110 ? -11.777 -4.632 -8.782 1.00 80.88 110 ASN A O 1
ATOM 878 N N . HIS A 1 111 ? -9.581 -4.368 -9.130 1.00 76.38 111 HIS A N 1
ATOM 879 C CA . HIS A 1 111 ? -9.261 -4.405 -7.706 1.00 76.38 111 HIS A CA 1
ATOM 880 C C . HIS A 1 111 ? -9.847 -3.203 -6.959 1.00 76.38 111 HIS A C 1
ATOM 882 O O . HIS A 1 111 ? -10.483 -3.381 -5.920 1.00 76.38 111 HIS A O 1
ATOM 888 N N . ALA A 1 112 ? -9.686 -1.999 -7.502 1.00 75.44 112 ALA A N 1
ATOM 889 C CA . ALA A 1 112 ? -10.157 -0.775 -6.874 1.00 75.44 112 ALA A CA 1
ATOM 890 C C . ALA A 1 112 ? -11.691 -0.690 -6.823 1.00 75.44 112 ALA A C 1
ATOM 892 O O . ALA A 1 112 ? -12.249 -0.293 -5.801 1.00 75.44 112 ALA A O 1
ATOM 893 N N . SER A 1 113 ? -12.388 -1.146 -7.866 1.00 82.69 113 SER A N 1
ATOM 894 C CA . SER A 1 113 ? -13.855 -1.220 -7.880 1.00 82.69 113 SER A CA 1
ATOM 895 C C . SER A 1 113 ? -14.377 -2.193 -6.824 1.00 82.69 113 SER A C 1
ATOM 897 O O . SER A 1 113 ? -15.274 -1.855 -6.054 1.00 82.69 113 SER A O 1
ATOM 899 N N . ARG A 1 114 ? -13.766 -3.381 -6.718 1.00 77.81 114 ARG A N 1
ATOM 900 C CA . ARG A 1 114 ? -14.113 -4.361 -5.678 1.00 77.81 114 ARG A CA 1
ATOM 901 C C . ARG A 1 114 ? -13.826 -3.821 -4.277 1.00 77.81 114 ARG A C 1
ATOM 903 O O . ARG A 1 114 ? -14.644 -3.994 -3.386 1.00 77.81 114 ARG A O 1
ATOM 910 N N . ALA A 1 115 ? -12.706 -3.127 -4.091 1.00 73.44 115 ALA A N 1
ATOM 911 C CA . ALA A 1 115 ? -12.369 -2.464 -2.835 1.00 73.44 115 ALA A CA 1
ATOM 912 C C . ALA A 1 115 ? -13.402 -1.392 -2.439 1.00 73.44 115 ALA A C 1
ATOM 914 O O . ALA A 1 115 ? -13.823 -1.354 -1.283 1.00 73.44 115 ALA A O 1
ATOM 915 N N . LYS A 1 116 ? -13.847 -0.558 -3.393 1.00 75.25 116 LYS A N 1
ATOM 916 C CA . LYS A 1 116 ? -14.868 0.486 -3.177 1.00 75.25 116 LYS A CA 1
ATOM 917 C C . LYS A 1 116 ? -16.201 -0.111 -2.721 1.00 75.25 116 LYS A C 1
ATOM 919 O O . LYS A 1 116 ? -16.769 0.372 -1.744 1.00 75.25 116 LYS A O 1
ATOM 924 N N . LEU A 1 117 ? -16.654 -1.192 -3.362 1.00 80.75 117 LEU A N 1
ATOM 925 C CA . LEU A 1 117 ? -17.896 -1.893 -2.995 1.00 80.75 117 LEU A CA 1
ATOM 926 C C . LEU A 1 117 ? -17.880 -2.446 -1.561 1.00 80.75 117 LEU A C 1
ATOM 928 O O . LEU A 1 117 ? -18.926 -2.569 -0.935 1.00 80.75 117 LEU A O 1
ATOM 932 N N . GLU A 1 118 ? -16.697 -2.745 -1.028 1.00 79.81 118 GLU A N 1
ATOM 933 C CA . GLU A 1 118 ? -16.531 -3.357 0.294 1.00 79.81 118 GLU A CA 1
ATOM 934 C C . GLU A 1 118 ? -16.249 -2.338 1.409 1.00 79.81 118 GLU A C 1
ATOM 936 O O . GLU A 1 118 ? -16.158 -2.707 2.580 1.00 79.81 118 GLU A O 1
ATOM 941 N N . THR A 1 119 ? -16.143 -1.044 1.084 1.00 78.06 119 THR A N 1
ATOM 942 C CA . THR A 1 119 ? -15.929 0.020 2.086 1.00 78.06 119 THR A CA 1
ATOM 943 C C . THR A 1 119 ? -17.021 0.052 3.151 1.00 78.06 119 THR A C 1
ATOM 945 O O . THR A 1 119 ? -16.721 0.287 4.322 1.00 78.06 119 THR A O 1
ATOM 948 N N . ALA A 1 120 ? -18.266 -0.257 2.778 1.00 83.88 120 ALA A N 1
ATOM 949 C CA . ALA A 1 120 ? -19.381 -0.367 3.711 1.00 83.88 120 ALA A CA 1
ATOM 950 C C . ALA A 1 120 ? -19.166 -1.491 4.734 1.00 83.88 120 ALA A C 1
ATOM 952 O O . ALA A 1 120 ? -19.264 -1.241 5.932 1.00 83.88 120 ALA A O 1
ATOM 953 N N . PHE A 1 121 ? -18.774 -2.685 4.278 1.00 83.81 121 PHE A N 1
ATOM 954 C CA . PHE A 1 121 ? -18.473 -3.824 5.149 1.00 83.81 121 PHE A CA 1
ATOM 955 C C . PHE A 1 121 ? -17.343 -3.503 6.138 1.00 83.81 121 PHE A C 1
ATOM 957 O O . PHE A 1 121 ? -17.463 -3.758 7.333 1.00 83.81 121 PHE A O 1
ATOM 964 N N . PHE A 1 122 ? -16.246 -2.900 5.673 1.00 79.12 122 PHE A N 1
ATOM 965 C CA . PHE A 1 122 ? -15.144 -2.530 6.568 1.00 79.12 122 PHE A CA 1
ATOM 966 C C . PHE A 1 122 ? -15.541 -1.452 7.578 1.00 79.12 122 PHE A C 1
ATOM 968 O O . PHE A 1 122 ? -15.116 -1.504 8.731 1.00 79.12 122 PHE A O 1
ATOM 975 N N . THR A 1 123 ? -16.373 -0.500 7.157 1.00 82.75 123 THR A N 1
ATOM 976 C CA . THR A 1 123 ? -16.903 0.543 8.039 1.00 82.75 123 THR A CA 1
ATOM 977 C C . THR A 1 123 ? -17.804 -0.062 9.111 1.00 82.75 123 THR A C 1
ATOM 979 O O . THR A 1 123 ? -17.679 0.289 10.278 1.00 82.75 123 THR A O 1
ATOM 982 N N . GLU A 1 124 ? -18.660 -1.017 8.744 1.00 88.69 124 GLU A N 1
ATOM 983 C CA . GLU A 1 124 ? -19.498 -1.764 9.684 1.00 88.69 124 GLU A CA 1
ATOM 984 C C . GLU A 1 124 ? -18.650 -2.510 10.723 1.00 88.69 124 GLU A C 1
ATOM 986 O O . GLU A 1 124 ? -18.891 -2.380 11.921 1.00 88.69 124 GLU A O 1
ATOM 991 N N . LYS A 1 125 ? -17.598 -3.221 10.295 1.00 87.56 125 LYS A N 1
ATOM 992 C CA . LYS A 1 125 ? -16.696 -3.923 11.225 1.00 87.56 125 LYS A CA 1
ATOM 993 C C . LYS A 1 125 ? -15.925 -2.973 12.141 1.00 87.56 125 LYS A C 1
ATOM 995 O O . LYS A 1 125 ? -15.669 -3.310 13.295 1.00 87.56 125 LYS A O 1
ATOM 1000 N N . LEU A 1 126 ? -15.573 -1.784 11.653 1.00 84.38 126 LEU A N 1
ATOM 1001 C CA . LEU A 1 126 ? -14.960 -0.747 12.479 1.00 84.38 126 LEU A CA 1
ATOM 1002 C C . LEU A 1 126 ? -15.942 -0.206 13.529 1.00 84.38 126 LEU A C 1
ATOM 1004 O O . LEU A 1 126 ? -15.540 0.013 14.670 1.00 84.38 126 LEU A O 1
ATOM 1008 N N . VAL A 1 127 ? -17.216 -0.030 13.171 1.00 90.56 127 VAL A N 1
ATOM 1009 C CA . VAL A 1 127 ? -18.276 0.348 14.117 1.00 90.56 127 VAL A CA 1
ATOM 1010 C C . VAL A 1 127 ? -18.481 -0.742 15.168 1.00 90.56 127 VAL A C 1
ATOM 1012 O O . VAL A 1 127 ? -18.506 -0.421 16.350 1.00 90.56 127 VAL A O 1
ATOM 1015 N N . GLU A 1 128 ? -18.548 -2.016 14.774 1.00 91.88 128 GLU A N 1
ATOM 1016 C CA . GLU A 1 128 ? -18.672 -3.147 15.709 1.00 91.88 128 GLU A CA 1
ATOM 1017 C C . GLU A 1 128 ? -17.494 -3.184 16.699 1.00 91.88 128 GLU A C 1
ATOM 1019 O O . GLU A 1 128 ? -17.693 -3.289 17.911 1.00 91.88 128 GLU A O 1
ATOM 1024 N N . PHE A 1 129 ? -16.264 -3.000 16.199 1.00 90.00 129 PHE A N 1
ATOM 1025 C CA . PHE A 1 129 ? -15.066 -2.898 17.035 1.00 90.00 129 PHE A CA 1
ATOM 1026 C C . PHE A 1 129 ? -15.101 -1.684 17.973 1.00 90.00 129 PHE A C 1
ATOM 1028 O O . PHE A 1 129 ? -14.699 -1.787 19.123 1.00 90.00 129 PHE A O 1
ATOM 1035 N N . HIS A 1 130 ? -15.573 -0.526 17.515 1.00 92.06 130 HIS A N 1
ATOM 1036 C CA . HIS A 1 130 ? -15.674 0.676 18.347 1.00 92.06 130 HIS A CA 1
ATOM 1037 C C . HIS A 1 130 ? -16.727 0.529 19.450 1.00 92.06 130 HIS A C 1
ATOM 1039 O O . HIS A 1 130 ? -16.461 0.848 20.611 1.00 92.06 130 HIS A O 1
ATOM 1045 N N . GLN A 1 131 ? -17.896 -0.011 19.106 1.00 94.94 131 GLN A N 1
ATOM 1046 C CA . GLN A 1 131 ? -19.023 -0.184 20.019 1.00 94.94 131 GLN A CA 1
ATOM 1047 C C . GLN A 1 131 ? -18.743 -1.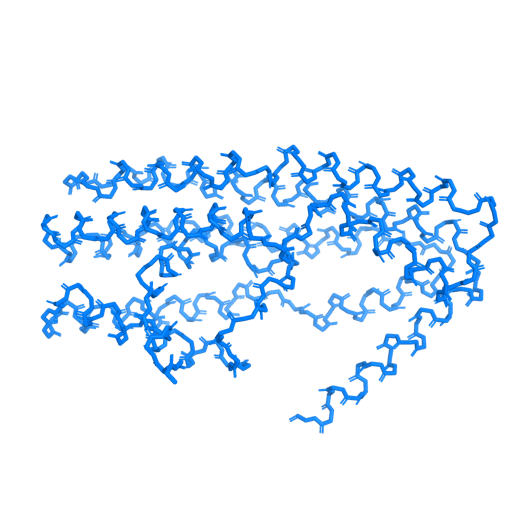205 21.118 1.00 94.94 131 GLN A C 1
ATOM 1049 O O . GLN A 1 131 ? -19.196 -1.002 22.242 1.00 94.94 131 GLN A O 1
ATOM 1054 N N . MET A 1 132 ? -17.980 -2.266 20.830 1.00 95.19 132 MET A N 1
ATOM 1055 C CA . MET A 1 132 ? -17.626 -3.245 21.862 1.00 95.19 132 MET A CA 1
ATOM 1056 C C . MET A 1 132 ? -16.663 -2.682 22.919 1.00 95.19 132 MET A C 1
ATOM 1058 O O . MET A 1 132 ? -16.575 -3.254 24.000 1.00 95.19 132 MET A O 1
ATOM 1062 N N . LEU A 1 133 ? -15.932 -1.599 22.627 1.00 93.75 133 LEU A N 1
ATOM 1063 C CA . LEU A 1 133 ? -14.969 -0.997 23.551 1.00 93.75 133 LEU A CA 1
ATOM 1064 C C . LEU A 1 133 ? -15.634 0.026 24.472 1.00 93.75 133 LEU A C 1
ATOM 1066 O O . LEU A 1 133 ? -16.458 0.837 24.035 1.00 93.75 133 LEU A O 1
ATOM 1070 N N . SER A 1 134 ? -15.193 0.050 25.731 1.00 95.75 134 SER A N 1
ATOM 1071 C CA . SER A 1 134 ? -15.523 1.124 26.670 1.00 95.75 134 SER A CA 1
ATOM 1072 C C . SER A 1 134 ? -14.856 2.448 26.262 1.00 95.75 134 SER A C 1
ATOM 1074 O O . SER A 1 134 ? -13.858 2.434 25.534 1.00 95.75 134 SER A O 1
ATOM 1076 N N . PRO A 1 135 ? -15.338 3.607 26.752 1.00 96.06 135 PRO A N 1
ATOM 1077 C CA . PRO A 1 135 ? -14.683 4.893 26.498 1.00 96.06 135 PRO A CA 1
ATOM 1078 C C . PRO A 1 135 ? -13.190 4.892 26.863 1.00 96.06 135 PRO A C 1
ATOM 1080 O O . PRO A 1 135 ? -12.364 5.335 26.069 1.00 96.06 135 PRO A O 1
ATOM 1083 N N . VAL A 1 136 ? -12.829 4.286 28.001 1.00 95.00 136 VAL A N 1
ATOM 1084 C CA . VAL A 1 136 ? -11.432 4.166 28.457 1.00 95.00 136 VAL A CA 1
ATOM 1085 C C . VAL A 1 136 ? -10.596 3.326 27.484 1.00 95.00 136 VAL A C 1
ATOM 1087 O O . VAL A 1 136 ? -9.481 3.699 27.127 1.00 95.00 136 VAL A O 1
ATOM 1090 N N . GLN A 1 137 ? -11.141 2.211 26.988 1.00 91.75 137 GLN A N 1
ATOM 1091 C CA . GLN A 1 137 ? -10.454 1.376 25.997 1.00 91.75 137 GLN A CA 1
ATOM 1092 C C . GLN A 1 137 ? -10.298 2.092 24.643 1.00 91.75 137 GLN A C 1
ATOM 1094 O O . GLN A 1 137 ? -9.290 1.898 23.962 1.00 91.75 137 GLN A O 1
ATOM 1099 N N . ARG A 1 138 ? -11.252 2.947 24.244 1.00 92.31 138 ARG A N 1
ATOM 1100 C CA . ARG A 1 138 ? -11.145 3.770 23.023 1.00 92.31 138 ARG A CA 1
ATOM 1101 C C . ARG A 1 138 ? -10.033 4.812 23.130 1.00 92.31 138 ARG A C 1
ATOM 1103 O O . ARG A 1 138 ? -9.282 4.991 22.173 1.00 92.31 138 ARG A O 1
ATOM 1110 N N . GLU A 1 139 ? -9.886 5.460 24.283 1.00 91.25 139 GLU A N 1
ATOM 1111 C CA . GLU A 1 139 ? -8.767 6.377 24.537 1.00 91.25 139 GLU A CA 1
ATOM 1112 C C . GLU A 1 139 ? -7.422 5.649 24.473 1.00 91.25 139 GLU A C 1
ATOM 1114 O O . GLU A 1 139 ? -6.506 6.095 23.780 1.00 91.25 139 GLU A O 1
ATOM 1119 N N . LEU A 1 140 ? -7.334 4.465 25.085 1.00 86.62 140 LEU A N 1
ATOM 1120 C CA . LEU A 1 140 ? -6.127 3.645 25.036 1.00 86.62 140 LEU A CA 1
ATOM 1121 C C . LEU A 1 140 ? -5.760 3.246 23.601 1.00 86.62 140 LEU A C 1
ATOM 1123 O O . LEU A 1 140 ? -4.589 3.284 23.218 1.00 86.62 140 LEU A O 1
ATOM 1127 N N . VAL A 1 141 ? -6.754 2.924 22.770 1.00 84.75 141 VAL A N 1
ATOM 1128 C CA . VAL A 1 141 ? -6.543 2.703 21.336 1.00 84.75 141 VAL A CA 1
ATOM 1129 C C . VAL A 1 141 ? -5.887 3.921 20.677 1.00 84.75 141 VAL A C 1
ATOM 1131 O O . VAL A 1 141 ? -4.896 3.770 19.951 1.00 84.75 141 VAL A O 1
ATOM 1134 N N . VAL A 1 142 ? -6.407 5.121 20.933 1.00 84.06 142 VAL A N 1
ATOM 1135 C CA . VAL A 1 142 ? -5.869 6.367 20.372 1.00 84.06 142 VAL A CA 1
ATOM 1136 C C . VAL A 1 142 ? -4.439 6.627 20.837 1.00 84.06 142 VAL A C 1
ATOM 1138 O O . VAL A 1 142 ? -3.587 6.990 20.021 1.00 84.06 142 VAL A O 1
ATOM 1141 N N . ASP A 1 143 ? -4.125 6.370 22.101 1.00 81.69 143 ASP A N 1
ATOM 1142 C CA . ASP A 1 143 ? -2.768 6.535 22.622 1.00 81.69 143 ASP A CA 1
ATOM 1143 C C . ASP A 1 143 ? -1.772 5.593 21.942 1.00 81.69 143 ASP A C 1
ATOM 1145 O O . ASP A 1 143 ? -0.681 6.014 21.543 1.00 81.69 143 ASP A O 1
ATOM 1149 N N . LYS A 1 144 ? -2.162 4.339 21.688 1.00 78.44 144 LYS A N 1
ATOM 1150 C CA . LYS A 1 144 ? -1.324 3.391 20.933 1.00 78.44 144 LYS A CA 1
ATOM 1151 C C . LYS A 1 144 ? -1.117 3.824 19.483 1.00 78.44 144 LYS A C 1
ATOM 1153 O O . LYS A 1 144 ? -0.031 3.618 18.924 1.00 78.44 144 LYS A O 1
ATOM 1158 N N . VAL A 1 145 ? -2.128 4.4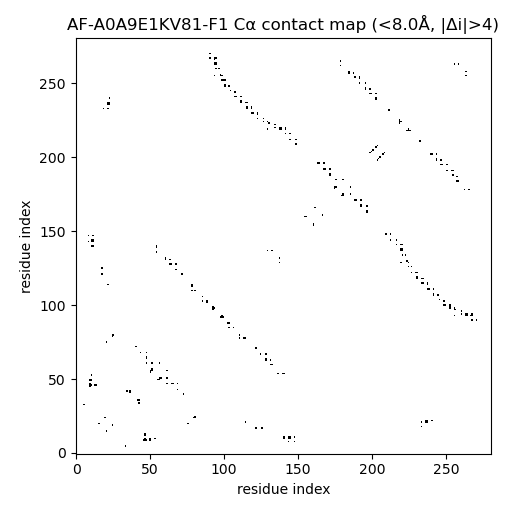29 18.861 1.00 73.69 145 VAL A N 1
ATOM 1159 C CA . VAL A 1 145 ? -2.025 5.003 17.511 1.00 73.69 145 VAL A CA 1
ATOM 1160 C C . VAL A 1 145 ? -1.051 6.187 17.496 1.00 73.69 145 VAL A C 1
ATOM 1162 O O . VAL A 1 145 ? -0.157 6.227 16.644 1.00 73.69 145 VAL A O 1
ATOM 1165 N N . LYS A 1 146 ? -1.134 7.093 18.477 1.00 78.00 146 LYS A N 1
ATOM 1166 C CA . LYS A 1 146 ? -0.191 8.214 18.643 1.00 78.00 146 LYS A CA 1
ATOM 1167 C C . LYS A 1 146 ? 1.237 7.736 18.915 1.00 78.00 146 LYS A C 1
ATOM 1169 O O . LYS A 1 146 ? 2.171 8.226 18.284 1.00 78.00 146 LYS A O 1
ATOM 1174 N N . GLU A 1 147 ? 1.427 6.725 19.765 1.00 75.62 147 GLU A N 1
ATOM 1175 C CA . GLU A 1 147 ? 2.744 6.125 20.026 1.00 75.62 14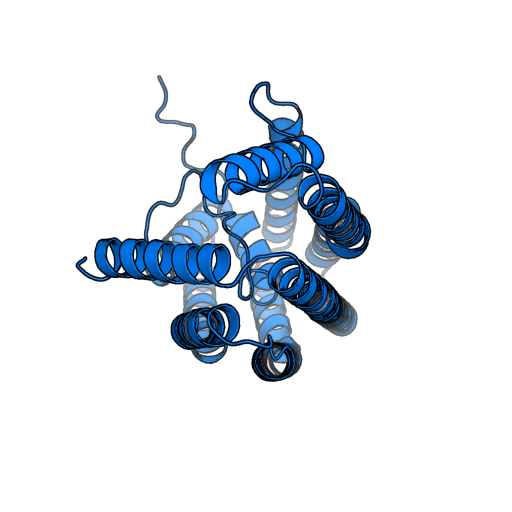7 GLU A CA 1
ATOM 1176 C C . GLU A 1 147 ? 3.341 5.513 18.746 1.00 75.62 147 GLU A C 1
ATOM 1178 O O . GLU A 1 147 ? 4.539 5.614 18.472 1.00 75.62 147 GLU A O 1
ATOM 1183 N N . MET A 1 148 ? 2.517 4.871 17.911 1.00 69.19 148 MET A N 1
ATOM 1184 C CA . MET A 1 148 ? 2.964 4.379 16.607 1.00 69.19 148 MET A CA 1
ATOM 1185 C C . MET A 1 148 ? 3.374 5.524 15.673 1.00 69.19 148 MET A C 1
ATOM 1187 O O . MET A 1 148 ? 4.422 5.419 15.029 1.00 69.19 148 MET A O 1
ATOM 1191 N N . LYS A 1 149 ? 2.578 6.599 15.610 1.00 71.31 149 LYS A N 1
ATOM 1192 C CA . LYS A 1 149 ? 2.902 7.806 14.837 1.00 71.31 149 LYS A CA 1
ATOM 1193 C C . LYS A 1 149 ? 4.252 8.376 15.271 1.00 71.31 149 LYS A C 1
ATOM 1195 O O . LYS A 1 149 ? 5.117 8.559 14.419 1.00 71.31 149 LYS A O 1
ATOM 1200 N N . GLN A 1 150 ? 4.475 8.544 16.574 1.00 77.38 150 GLN A N 1
ATOM 1201 C CA . GLN A 1 150 ? 5.735 9.063 17.106 1.00 77.38 150 GLN A CA 1
ATOM 1202 C C . GLN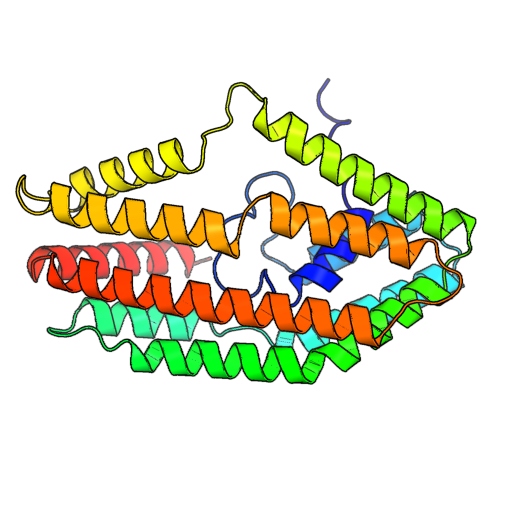 A 1 150 ? 6.922 8.161 16.753 1.00 77.38 150 GLN A C 1
ATOM 1204 O O . GLN A 1 150 ? 7.887 8.618 16.150 1.00 77.38 150 GLN A O 1
ATOM 1209 N N . ARG A 1 151 ? 6.815 6.848 16.995 1.00 72.19 151 ARG A N 1
ATOM 1210 C CA . ARG A 1 151 ? 7.886 5.893 16.656 1.00 72.19 151 ARG A CA 1
ATOM 1211 C C . ARG A 1 151 ? 8.218 5.871 15.168 1.00 72.19 151 ARG A C 1
ATOM 1213 O O . ARG A 1 151 ? 9.346 5.555 14.792 1.00 72.19 151 ARG A O 1
ATOM 1220 N N . ARG A 1 152 ? 7.242 6.140 14.296 1.00 71.75 152 ARG A N 1
ATOM 1221 C CA . ARG A 1 152 ? 7.483 6.268 12.856 1.00 71.75 152 ARG A CA 1
ATOM 1222 C C . ARG A 1 152 ? 8.347 7.489 12.558 1.00 71.75 152 ARG A C 1
ATOM 1224 O O . ARG A 1 152 ? 9.255 7.357 11.744 1.00 71.75 152 ARG A O 1
ATOM 1231 N N . GLU A 1 153 ? 8.076 8.624 13.192 1.00 74.62 153 GLU A N 1
ATOM 1232 C CA . GLU A 1 153 ? 8.891 9.833 13.044 1.00 74.62 153 GLU A CA 1
ATOM 1233 C C . GLU A 1 153 ? 10.291 9.643 13.652 1.00 74.62 153 GLU A C 1
ATOM 1235 O O . GLU A 1 153 ? 11.280 9.922 12.978 1.00 74.62 153 GLU A O 1
ATOM 1240 N N . ASP A 1 154 ? 10.407 9.016 14.826 1.00 75.88 154 ASP A N 1
ATOM 1241 C CA . ASP A 1 154 ? 11.706 8.709 15.451 1.00 75.88 154 ASP A CA 1
ATOM 1242 C C . ASP A 1 154 ? 12.568 7.777 14.582 1.00 75.88 154 ASP A C 1
ATOM 1244 O O . ASP A 1 154 ? 13.789 7.886 14.503 1.00 75.88 154 ASP A O 1
ATOM 1248 N N . ARG A 1 155 ? 11.942 6.835 13.866 1.00 70.75 155 ARG A N 1
ATOM 1249 C CA . ARG A 1 155 ? 12.663 5.972 12.917 1.00 70.75 155 ARG A CA 1
ATOM 1250 C C . ARG A 1 155 ? 13.194 6.733 11.709 1.00 70.75 155 ARG A C 1
ATOM 1252 O O . ARG A 1 155 ? 14.149 6.258 11.100 1.00 70.75 155 ARG A O 1
ATOM 1259 N N . LYS A 1 156 ? 12.582 7.860 11.337 1.00 69.00 156 LYS A N 1
ATOM 1260 C CA . LYS A 1 156 ? 13.070 8.709 10.241 1.00 69.00 156 LYS A CA 1
ATOM 1261 C C . LYS A 1 156 ? 14.249 9.577 10.662 1.00 69.00 156 LYS A C 1
ATOM 1263 O O . LYS A 1 156 ? 15.054 9.923 9.809 1.00 69.00 156 LYS A O 1
ATOM 1268 N N . SER A 1 157 ? 14.367 9.896 11.950 1.00 67.12 157 SER A N 1
ATOM 1269 C CA . SER A 1 157 ? 15.528 10.604 12.500 1.00 67.12 157 SER A CA 1
ATOM 1270 C C . SER A 1 157 ? 16.696 9.671 12.853 1.00 67.12 157 SER A C 1
ATOM 1272 O O . SER A 1 157 ? 17.758 10.132 13.263 1.00 67.12 157 SER A O 1
ATOM 1274 N N . GLY A 1 158 ? 16.527 8.355 12.679 1.00 73.38 158 GLY A N 1
ATOM 1275 C CA . GLY A 1 158 ? 17.563 7.362 12.941 1.00 73.38 158 GLY A CA 1
ATOM 1276 C C . GLY A 1 158 ? 18.702 7.378 11.916 1.00 73.38 158 GLY A C 1
ATOM 1277 O O . GLY A 1 158 ? 18.487 7.552 10.721 1.00 73.38 158 GLY A O 1
ATOM 1278 N N . TRP A 1 159 ? 19.914 7.073 12.383 1.00 64.94 159 TRP A N 1
ATOM 1279 C CA . TRP A 1 159 ? 21.165 7.131 11.607 1.00 64.94 159 TRP A CA 1
ATOM 1280 C C . TRP A 1 159 ? 21.193 6.261 10.332 1.00 64.94 159 TRP A C 1
ATOM 1282 O O . TRP A 1 159 ? 21.951 6.531 9.409 1.00 64.94 159 TRP A O 1
ATOM 1292 N N . PHE A 1 160 ? 20.348 5.226 10.253 1.00 70.75 160 PHE A N 1
ATOM 1293 C CA . PHE A 1 160 ? 20.245 4.323 9.095 1.00 70.75 160 PHE A CA 1
ATOM 1294 C C . PHE A 1 160 ? 19.056 4.633 8.168 1.00 70.75 160 PHE A C 1
ATOM 1296 O O . PHE A 1 160 ? 18.765 3.862 7.245 1.00 70.75 160 PHE A O 1
ATOM 1303 N N . TYR A 1 161 ? 18.315 5.714 8.421 1.00 72.69 161 TYR A N 1
ATOM 1304 C CA . TYR A 1 161 ? 17.181 6.081 7.587 1.00 72.69 161 TYR A CA 1
ATOM 1305 C C . TYR A 1 161 ? 17.656 6.701 6.273 1.00 72.69 161 TYR A C 1
ATOM 1307 O O . TYR A 1 161 ? 18.170 7.810 6.257 1.00 72.69 161 TYR A O 1
ATOM 1315 N N . LYS A 1 162 ? 17.414 6.000 5.160 1.00 78.31 162 LYS A N 1
ATOM 1316 C CA . LYS A 1 162 ? 17.523 6.601 3.825 1.00 78.31 162 LYS A CA 1
ATOM 1317 C C . LYS A 1 162 ? 16.259 7.370 3.459 1.00 78.31 162 LYS A C 1
ATOM 1319 O O . LYS A 1 162 ? 15.166 6.786 3.548 1.00 78.31 162 LYS A O 1
ATOM 1324 N N . THR A 1 163 ? 16.406 8.604 2.988 1.00 83.38 163 THR A N 1
ATOM 1325 C CA . THR A 1 163 ? 15.315 9.410 2.425 1.00 83.38 163 THR A CA 1
ATOM 1326 C C . THR A 1 163 ? 14.728 8.743 1.172 1.00 83.38 163 THR A C 1
ATOM 1328 O O . THR A 1 163 ? 15.349 7.856 0.571 1.00 83.38 163 THR A O 1
ATOM 1331 N N . PRO A 1 164 ? 13.490 9.084 0.770 1.00 83.19 164 PRO A N 1
ATOM 1332 C CA . PRO A 1 164 ? 12.930 8.625 -0.500 1.00 83.19 164 PRO A CA 1
ATOM 1333 C C . PRO A 1 164 ? 13.845 8.904 -1.698 1.00 83.19 164 PRO A C 1
ATOM 1335 O O . PRO A 1 164 ? 13.971 8.041 -2.563 1.00 83.19 164 PRO A O 1
ATOM 1338 N N . GLU A 1 165 ? 14.494 10.064 -1.710 1.00 87.88 165 GLU A N 1
ATOM 1339 C CA . GLU A 1 165 ? 15.436 10.521 -2.726 1.00 87.88 165 GLU A CA 1
ATOM 1340 C C . GLU A 1 165 ? 16.676 9.618 -2.757 1.00 87.88 165 GLU A C 1
ATOM 1342 O O . GLU A 1 165 ? 16.939 8.987 -3.776 1.00 87.88 165 GLU A O 1
ATOM 1347 N N . GLU A 1 166 ? 17.338 9.411 -1.614 1.00 89.06 166 GLU A N 1
ATOM 1348 C CA . GLU A 1 166 ? 18.514 8.531 -1.502 1.00 89.06 166 GLU A CA 1
ATOM 1349 C C . GLU A 1 166 ? 18.204 7.076 -1.876 1.00 89.06 166 GLU A C 1
ATOM 1351 O O . GLU A 1 166 ? 19.039 6.353 -2.423 1.00 89.06 166 GLU A O 1
ATOM 1356 N N . ARG A 1 167 ? 16.989 6.600 -1.570 1.00 87.06 167 ARG A N 1
ATOM 1357 C CA . ARG A 1 167 ? 16.541 5.270 -2.009 1.00 87.06 167 ARG A CA 1
ATOM 1358 C C . ARG A 1 167 ? 16.341 5.222 -3.514 1.00 87.06 167 ARG A C 1
ATOM 1360 O O . ARG A 1 167 ? 16.674 4.208 -4.117 1.00 87.06 167 ARG A O 1
ATOM 1367 N N . ALA A 1 168 ? 15.764 6.265 -4.098 1.00 87.75 168 ALA A N 1
ATOM 1368 C CA . ALA A 1 168 ? 15.528 6.338 -5.529 1.00 87.75 168 ALA A CA 1
ATOM 1369 C C . ALA A 1 168 ? 16.851 6.413 -6.306 1.00 87.75 168 ALA A C 1
ATOM 1371 O O . ALA A 1 168 ? 16.982 5.722 -7.314 1.00 87.75 168 ALA A O 1
ATOM 1372 N N . ASP A 1 169 ? 17.836 7.152 -5.795 1.00 92.00 169 ASP A N 1
ATOM 1373 C CA . ASP A 1 169 ? 19.200 7.191 -6.333 1.00 92.00 169 ASP A CA 1
ATOM 1374 C C . ASP A 1 169 ? 19.870 5.819 -6.234 1.00 92.00 169 ASP A C 1
ATOM 1376 O O . ASP A 1 169 ? 20.281 5.259 -7.242 1.00 92.00 169 ASP A O 1
ATOM 1380 N N . SER A 1 170 ? 19.833 5.188 -5.056 1.00 90.06 170 SER A N 1
ATOM 1381 C CA . SER A 1 170 ? 20.385 3.840 -4.870 1.00 90.06 170 SER A CA 1
ATOM 1382 C C . SER A 1 170 ? 19.727 2.781 -5.766 1.00 90.06 170 SER A C 1
ATOM 1384 O O . SER A 1 170 ? 20.378 1.804 -6.140 1.00 90.06 170 SER A O 1
ATOM 1386 N N 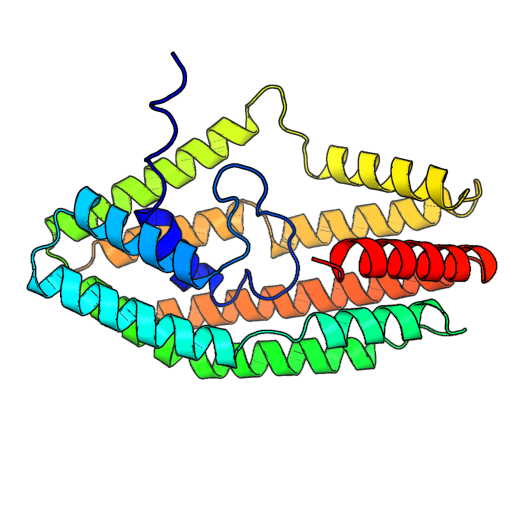. ILE A 1 171 ? 18.435 2.925 -6.078 1.00 88.62 171 ILE A N 1
ATOM 1387 C CA . ILE A 1 171 ? 17.746 2.050 -7.032 1.00 88.62 171 ILE A CA 1
ATOM 1388 C C . ILE A 1 171 ? 18.231 2.332 -8.450 1.00 88.62 171 ILE A C 1
ATOM 1390 O O . ILE A 1 171 ? 18.477 1.378 -9.182 1.00 88.62 171 ILE A O 1
ATOM 1394 N N . LEU A 1 172 ? 18.365 3.604 -8.830 1.00 91.31 172 LEU A N 1
ATOM 1395 C CA . LEU A 1 172 ? 18.861 3.973 -10.148 1.00 91.31 172 LEU A CA 1
ATOM 1396 C C . LEU A 1 172 ? 20.280 3.445 -10.365 1.00 91.31 172 LEU A C 1
ATOM 1398 O O . LEU A 1 172 ? 20.492 2.769 -11.359 1.00 91.31 172 LEU A O 1
ATOM 1402 N N . ASP A 1 173 ? 21.196 3.631 -9.415 1.00 92.75 173 ASP A N 1
ATOM 1403 C CA . ASP A 1 173 ? 22.568 3.109 -9.500 1.00 92.75 173 ASP A CA 1
ATOM 1404 C C . ASP A 1 173 ? 22.587 1.587 -9.699 1.00 92.75 173 ASP A C 1
ATOM 1406 O O . ASP A 1 173 ? 23.312 1.053 -10.539 1.00 92.75 173 ASP A O 1
ATOM 1410 N N . MET A 1 174 ? 21.734 0.874 -8.957 1.00 91.50 174 MET A N 1
ATOM 1411 C CA . MET A 1 174 ? 21.584 -0.574 -9.087 1.00 91.50 174 MET A CA 1
ATOM 1412 C C . MET A 1 174 ? 21.030 -0.984 -10.456 1.00 91.50 174 MET A C 1
ATOM 1414 O O . MET A 1 174 ? 21.461 -2.001 -10.990 1.00 91.50 174 MET A O 1
ATOM 1418 N N . VAL A 1 175 ? 20.050 -0.259 -11.000 1.00 89.69 175 VAL A N 1
ATOM 1419 C CA . VAL A 1 175 ? 19.492 -0.548 -12.330 1.00 89.69 175 VAL A CA 1
ATOM 1420 C C . VAL A 1 175 ? 20.533 -0.248 -13.407 1.00 89.69 175 VAL A C 1
ATOM 1422 O O . VAL A 1 175 ? 20.764 -1.102 -14.258 1.00 89.69 175 VAL A O 1
ATOM 1425 N N . SER A 1 176 ? 21.211 0.899 -13.313 1.00 92.38 176 SER A N 1
ATOM 1426 C CA . SER A 1 176 ? 22.275 1.319 -14.227 1.00 92.38 176 SER A CA 1
ATOM 1427 C C . SER A 1 176 ? 23.377 0.276 -14.337 1.00 92.38 176 SER A C 1
ATOM 1429 O O . SER A 1 176 ? 23.704 -0.128 -15.445 1.00 92.38 176 SER A O 1
ATOM 1431 N N . GLY A 1 177 ? 23.893 -0.216 -13.207 1.00 92.31 177 GLY A N 1
ATOM 1432 C CA . GLY A 1 177 ? 24.962 -1.219 -13.208 1.00 92.31 177 GLY A CA 1
ATOM 1433 C C . GLY A 1 177 ? 24.512 -2.654 -13.500 1.00 92.31 177 GLY A C 1
ATOM 1434 O O . GLY A 1 177 ? 25.353 -3.512 -13.723 1.00 92.31 177 GLY A O 1
ATOM 1435 N N . ARG A 1 178 ? 23.209 -2.966 -13.448 1.00 92.19 178 ARG A N 1
ATOM 1436 C CA . ARG A 1 178 ? 22.706 -4.317 -13.773 1.00 92.19 178 ARG A CA 1
ATOM 1437 C C . ARG A 1 178 ? 22.324 -4.486 -15.230 1.00 92.19 178 ARG A C 1
ATOM 1439 O O . ARG A 1 178 ? 22.364 -5.613 -15.712 1.00 92.19 178 ARG A O 1
ATOM 1446 N N . LEU A 1 179 ? 21.867 -3.406 -15.852 1.00 94.12 179 LEU A N 1
ATOM 1447 C CA . LEU A 1 179 ? 21.423 -3.381 -17.242 1.00 94.12 179 LEU A CA 1
ATOM 1448 C C . LEU A 1 179 ? 22.445 -2.699 -18.155 1.00 94.12 179 LEU A C 1
ATOM 1450 O O . LEU A 1 179 ? 22.132 -2.478 -19.319 1.00 94.12 179 LEU A O 1
ATOM 1454 N N . ASP A 1 180 ? 23.607 -2.314 -17.617 1.00 95.25 180 ASP A N 1
ATOM 1455 C CA . ASP A 1 180 ? 24.653 -1.572 -18.322 1.00 95.25 180 ASP A CA 1
ATOM 1456 C C . ASP A 1 180 ? 24.070 -0.394 -19.122 1.00 95.25 180 ASP A C 1
ATOM 1458 O O . ASP A 1 180 ? 24.225 -0.286 -20.338 1.00 95.25 180 ASP A O 1
ATOM 1462 N N . LEU A 1 181 ? 23.310 0.467 -18.429 1.00 96.12 181 LEU A N 1
ATOM 1463 C CA . LEU A 1 181 ? 22.640 1.603 -19.066 1.00 96.12 181 LEU A CA 1
ATOM 1464 C C . LEU A 1 181 ? 23.665 2.556 -19.694 1.00 96.12 181 LEU A C 1
ATOM 1466 O O . LEU A 1 181 ? 24.631 2.954 -19.041 1.00 96.12 181 LEU A O 1
ATOM 1470 N N . SER A 1 182 ? 23.414 2.982 -20.931 1.00 96.06 182 SER A N 1
ATOM 1471 C CA . SER A 1 182 ? 24.279 3.940 -21.622 1.00 96.06 182 SER A CA 1
ATOM 1472 C C . SER A 1 182 ? 24.214 5.339 -20.998 1.00 96.06 182 SER A C 1
ATOM 1474 O O . SER A 1 182 ? 23.243 5.706 -20.322 1.00 96.06 182 SER A O 1
ATOM 1476 N N . GLU A 1 183 ? 25.219 6.169 -21.292 1.00 94.62 183 GLU A N 1
ATOM 1477 C CA . GLU A 1 183 ? 25.246 7.580 -20.877 1.00 94.62 183 GLU A CA 1
ATOM 1478 C C . GLU A 1 183 ? 24.010 8.361 -21.355 1.00 94.62 183 GLU A C 1
ATOM 1480 O O . GLU A 1 183 ? 23.566 9.291 -20.684 1.00 94.62 183 GLU A O 1
ATOM 1485 N N . GLU A 1 184 ? 23.396 7.945 -22.466 1.00 94.00 184 GLU A N 1
ATOM 1486 C CA . GLU A 1 184 ? 22.172 8.541 -23.010 1.00 94.00 184 GLU A CA 1
ATOM 1487 C C . GLU A 1 184 ? 20.897 8.033 -22.310 1.00 94.00 184 GLU A C 1
ATOM 1489 O O . GLU A 1 184 ? 19.924 8.779 -22.152 1.00 94.00 184 GLU A O 1
ATOM 1494 N N . GLN A 1 185 ? 20.890 6.781 -21.835 1.00 97.12 185 GLN A N 1
ATOM 1495 C CA . GLN A 1 185 ? 19.755 6.189 -21.117 1.00 97.12 185 GLN A CA 1
ATOM 1496 C C . GLN A 1 185 ? 19.634 6.735 -19.683 1.00 97.12 185 GLN A C 1
ATOM 1498 O O . GLN A 1 185 ? 18.520 6.941 -19.186 1.00 97.12 185 GLN A O 1
ATOM 1503 N N . ILE A 1 186 ? 20.757 7.019 -19.014 1.00 95.88 186 ILE A N 1
ATOM 1504 C CA . ILE A 1 186 ? 20.791 7.477 -17.613 1.00 95.88 186 ILE A CA 1
ATOM 1505 C C . ILE A 1 186 ? 19.956 8.760 -17.379 1.00 95.88 186 ILE A C 1
ATOM 1507 O O . ILE A 1 186 ? 19.140 8.779 -16.447 1.00 95.88 186 ILE A O 1
ATOM 1511 N N . PRO A 1 187 ? 20.065 9.835 -18.190 1.00 97.38 187 PRO A N 1
ATOM 1512 C CA . PRO A 1 187 ? 19.206 11.016 -18.065 1.00 97.38 187 PRO A CA 1
ATOM 1513 C C . PRO A 1 187 ? 17.708 10.707 -18.200 1.00 97.38 187 PRO A C 1
ATOM 1515 O O . PRO A 1 187 ? 16.881 11.273 -17.474 1.00 97.38 187 PRO A O 1
ATOM 1518 N N . ALA A 1 188 ? 17.337 9.781 -19.087 1.00 96.88 188 ALA A N 1
ATOM 1519 C CA . ALA A 1 188 ? 15.945 9.393 -19.294 1.00 96.88 188 ALA A CA 1
ATOM 1520 C C . ALA A 1 188 ? 15.381 8.636 -18.075 1.00 96.88 188 ALA A C 1
ATOM 1522 O O . ALA A 1 188 ? 14.280 8.945 -17.600 1.00 96.88 188 ALA A O 1
ATOM 1523 N N . PHE A 1 189 ? 16.166 7.730 -17.489 1.00 96.38 189 PHE A N 1
ATOM 1524 C CA . PHE A 1 189 ? 15.819 7.065 -16.231 1.00 96.38 189 PHE A CA 1
ATOM 1525 C C . PHE A 1 189 ? 15.772 8.033 -15.038 1.00 96.38 189 PHE A C 1
ATOM 1527 O O . PHE A 1 189 ? 14.874 7.928 -14.200 1.00 96.38 189 PHE A O 1
ATOM 1534 N N . ASN A 1 190 ? 16.644 9.044 -14.987 1.00 96.44 190 ASN A N 1
ATOM 1535 C CA . ASN A 1 190 ? 16.561 10.117 -13.989 1.00 96.44 190 ASN A CA 1
ATOM 1536 C C . ASN A 1 190 ? 15.236 10.893 -14.076 1.00 96.44 190 ASN A C 1
ATOM 1538 O O . ASN A 1 190 ? 14.623 11.205 -13.052 1.00 96.44 190 ASN A O 1
ATOM 1542 N N . LYS A 1 191 ? 14.735 11.161 -15.288 1.00 96.69 191 LYS A N 1
ATOM 1543 C CA . LYS A 1 191 ? 13.421 11.797 -15.479 1.00 96.69 191 LYS A CA 1
ATOM 1544 C C . LYS A 1 191 ? 12.280 10.919 -14.954 1.00 96.69 191 LYS A C 1
ATOM 1546 O O . LYS A 1 191 ? 11.356 11.437 -14.323 1.00 96.69 191 LYS A O 1
ATOM 1551 N N . ILE A 1 192 ? 12.353 9.604 -15.173 1.00 95.62 192 ILE A N 1
ATOM 1552 C CA . ILE A 1 192 ? 11.402 8.629 -14.615 1.00 95.62 192 ILE A CA 1
ATOM 1553 C C . ILE A 1 192 ? 11.453 8.644 -13.082 1.00 95.62 192 ILE A C 1
ATOM 1555 O O . ILE A 1 192 ? 10.414 8.820 -12.441 1.00 95.62 192 ILE A O 1
ATOM 1559 N N . LYS A 1 193 ? 12.652 8.539 -12.498 1.00 94.69 193 LYS A N 1
ATOM 1560 C CA . LYS A 1 193 ? 12.896 8.611 -11.049 1.00 94.69 193 LYS A CA 1
ATOM 1561 C C . LYS A 1 193 ? 12.246 9.854 -10.433 1.00 94.69 193 LYS A C 1
ATOM 1563 O O . LYS A 1 193 ? 11.447 9.738 -9.505 1.00 94.69 193 LYS A O 1
ATOM 1568 N N . ASN A 1 194 ? 12.512 11.033 -10.995 1.00 94.81 194 ASN A N 1
ATOM 1569 C CA . ASN A 1 194 ? 11.991 12.306 -10.487 1.00 94.81 194 ASN A CA 1
ATOM 1570 C C . ASN A 1 194 ? 10.461 12.401 -10.594 1.00 94.81 194 ASN A C 1
ATOM 1572 O O . ASN A 1 194 ? 9.799 12.914 -9.691 1.00 94.81 194 ASN A O 1
ATOM 1576 N N . ASN A 1 195 ? 9.874 11.865 -11.667 1.00 92.81 195 ASN A N 1
ATOM 1577 C CA . ASN A 1 195 ? 8.421 11.803 -11.820 1.00 92.81 195 ASN A CA 1
ATOM 1578 C C . ASN A 1 195 ? 7.770 10.881 -10.770 1.00 92.81 195 ASN A C 1
ATOM 1580 O O . ASN A 1 195 ? 6.751 11.232 -10.168 1.00 92.81 195 ASN A O 1
ATOM 1584 N N . LEU A 1 196 ? 8.377 9.722 -10.500 1.00 87.88 196 LEU A N 1
ATOM 1585 C CA . LEU A 1 196 ? 7.915 8.801 -9.459 1.00 87.88 196 LEU A CA 1
ATOM 1586 C C . LEU A 1 196 ? 8.047 9.414 -8.057 1.00 87.88 196 LEU A C 1
ATOM 1588 O O . LEU A 1 196 ? 7.108 9.312 -7.267 1.00 87.88 196 LEU A O 1
ATOM 1592 N N . LEU A 1 197 ? 9.146 10.119 -7.766 1.00 87.44 197 LEU A N 1
ATOM 1593 C CA . LEU A 1 197 ? 9.328 10.857 -6.509 1.00 87.44 197 LEU A CA 1
ATOM 1594 C C . LEU A 1 197 ? 8.266 11.946 -6.324 1.00 87.44 197 LEU A C 1
ATOM 1596 O O . LEU A 1 197 ? 7.634 12.013 -5.269 1.00 87.44 197 LEU A O 1
ATOM 1600 N N . LYS A 1 198 ? 7.995 12.740 -7.367 1.00 90.50 198 LYS A N 1
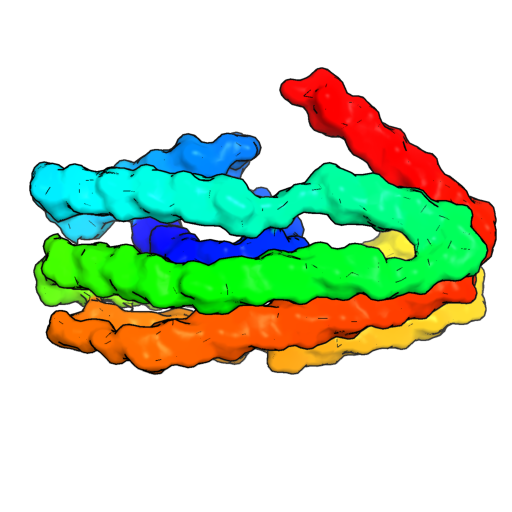ATOM 1601 C CA . LYS A 1 198 ? 6.933 13.759 -7.350 1.00 90.50 198 LYS A CA 1
ATOM 1602 C C . LYS A 1 198 ? 5.548 13.145 -7.134 1.00 90.50 198 LYS A C 1
ATOM 1604 O O . LYS A 1 198 ? 4.730 13.670 -6.386 1.00 90.50 198 LYS A O 1
ATOM 1609 N N . THR A 1 199 ? 5.272 12.012 -7.770 1.00 83.94 199 THR A N 1
ATOM 1610 C CA . THR A 1 199 ? 3.999 11.297 -7.598 1.00 83.94 199 THR A CA 1
ATOM 1611 C C . THR A 1 199 ? 3.858 10.782 -6.170 1.00 83.94 199 THR A C 1
ATOM 1613 O O . THR A 1 199 ? 2.809 10.941 -5.547 1.00 83.94 199 THR A O 1
ATOM 1616 N N . ARG A 1 200 ? 4.938 10.221 -5.616 1.00 78.94 200 ARG A N 1
ATOM 1617 C CA . ARG A 1 200 ? 4.987 9.791 -4.221 1.00 78.94 200 ARG A CA 1
ATOM 1618 C C . ARG A 1 200 ? 4.738 10.963 -3.273 1.00 78.94 200 ARG A C 1
ATOM 1620 O O . ARG A 1 200 ? 3.942 10.803 -2.357 1.00 78.94 200 ARG A O 1
ATOM 1627 N N . SER A 1 201 ? 5.372 12.119 -3.470 1.00 80.44 201 SER A N 1
ATOM 1628 C CA . SER A 1 201 ? 5.147 13.281 -2.600 1.00 80.44 201 SER A CA 1
ATOM 1629 C C . SER A 1 201 ? 3.716 13.818 -2.710 1.00 80.44 201 SER A C 1
ATOM 1631 O O . SER A 1 201 ? 3.131 14.215 -1.708 1.00 80.44 201 SER A O 1
ATOM 1633 N N . MET A 1 202 ? 3.098 13.752 -3.890 1.00 78.44 202 MET A N 1
ATOM 1634 C CA . MET A 1 202 ? 1.721 14.206 -4.087 1.00 78.44 202 MET A CA 1
ATOM 1635 C C . MET A 1 202 ? 0.680 13.280 -3.437 1.00 78.44 202 MET A C 1
ATOM 1637 O O . MET A 1 202 ? -0.240 13.756 -2.770 1.00 78.44 202 MET A O 1
ATOM 1641 N N . TYR A 1 203 ? 0.810 11.963 -3.618 1.00 66.56 203 TYR A N 1
ATOM 1642 C CA . TYR A 1 203 ? -0.246 11.007 -3.252 1.00 66.56 203 TYR A CA 1
ATOM 1643 C C . TYR A 1 203 ? 0.053 10.170 -2.007 1.00 66.56 203 TYR A C 1
ATOM 1645 O O . TYR A 1 203 ? -0.878 9.725 -1.346 1.00 66.56 203 TYR A O 1
ATOM 1653 N N . LEU A 1 204 ? 1.329 9.986 -1.669 1.00 64.19 204 LEU A N 1
ATOM 1654 C CA . LEU A 1 204 ? 1.807 9.213 -0.517 1.00 64.19 204 LEU A CA 1
ATOM 1655 C C . LEU A 1 204 ? 2.693 10.067 0.398 1.00 64.19 204 LEU A C 1
ATOM 1657 O O . LEU A 1 204 ? 3.596 9.536 1.055 1.00 64.19 204 LEU A O 1
ATOM 1661 N N . SER A 1 205 ? 2.483 11.391 0.422 1.00 66.62 205 SER A N 1
ATOM 1662 C CA . SER A 1 205 ? 3.175 12.238 1.393 1.00 66.62 205 SER A CA 1
ATOM 1663 C C . SER A 1 205 ? 2.903 11.738 2.799 1.00 66.62 205 SER A C 1
ATOM 1665 O O . SER A 1 205 ? 1.820 11.240 3.117 1.00 66.62 205 SER A O 1
ATOM 1667 N N . ASP A 1 206 ? 3.885 11.952 3.668 1.00 62.19 206 ASP A N 1
ATOM 1668 C CA . ASP A 1 206 ? 3.702 11.717 5.092 1.00 62.19 206 ASP A CA 1
ATOM 1669 C C . ASP A 1 206 ? 2.486 12.481 5.620 1.00 62.19 206 ASP A C 1
ATOM 1671 O O . ASP A 1 206 ? 1.722 11.917 6.390 1.00 62.19 206 ASP A O 1
ATOM 1675 N N . GLY A 1 207 ? 2.213 13.678 5.091 1.00 65.38 207 GLY A N 1
ATOM 1676 C CA . GLY A 1 207 ? 1.002 14.432 5.401 1.00 65.38 207 GLY A CA 1
ATOM 1677 C C . GLY A 1 207 ? -0.302 13.662 5.164 1.00 65.38 207 GLY A C 1
ATOM 1678 O O . GLY A 1 207 ? -1.213 13.795 5.964 1.00 65.38 207 GLY A O 1
ATOM 1679 N N . PHE A 1 208 ? -0.418 12.830 4.124 1.00 65.31 208 PHE A N 1
ATOM 1680 C CA . PHE A 1 208 ? -1.637 12.038 3.908 1.00 65.31 208 PHE A CA 1
ATOM 1681 C C . PHE A 1 208 ? -1.825 10.957 4.977 1.00 65.31 208 PHE A C 1
ATOM 1683 O O . PHE A 1 208 ? -2.884 10.879 5.591 1.00 65.31 208 PHE A O 1
ATOM 1690 N N . VAL A 1 209 ? -0.783 10.164 5.243 1.00 64.06 209 VAL A N 1
ATOM 1691 C CA . VAL A 1 209 ? -0.841 9.088 6.247 1.00 64.06 209 VAL A CA 1
ATOM 1692 C C . VAL A 1 209 ? -1.046 9.656 7.652 1.00 64.06 209 VAL A C 1
ATOM 1694 O O . VAL A 1 209 ? -1.806 9.098 8.440 1.00 64.06 209 VAL A O 1
ATOM 1697 N N . LEU A 1 210 ? -0.387 10.774 7.963 1.00 67.62 210 LEU A N 1
ATOM 1698 C CA . LEU A 1 210 ? -0.535 11.442 9.251 1.00 67.62 210 LEU A CA 1
ATOM 1699 C C . LEU A 1 210 ? -1.943 12.017 9.424 1.00 67.62 210 LEU A C 1
ATOM 1701 O O . LEU A 1 210 ? -2.528 11.802 10.478 1.00 67.62 210 LEU A O 1
ATOM 1705 N N . ARG A 1 211 ? -2.522 12.634 8.385 1.00 72.50 211 ARG A N 1
ATOM 1706 C CA . ARG A 1 211 ? -3.911 13.117 8.431 1.00 72.50 211 ARG A CA 1
ATOM 1707 C C . ARG A 1 211 ? -4.908 11.997 8.698 1.00 72.50 211 ARG A C 1
ATOM 1709 O O . ARG A 1 211 ? -5.695 12.137 9.618 1.00 72.50 211 ARG A O 1
ATOM 1716 N N . LEU A 1 212 ? -4.819 10.869 7.987 1.00 69.69 212 LEU A N 1
ATOM 1717 C CA . LEU A 1 212 ? -5.695 9.718 8.258 1.00 69.69 212 LEU A CA 1
ATOM 1718 C C . LEU A 1 212 ? -5.551 9.207 9.699 1.00 69.69 212 LEU A C 1
ATOM 1720 O O . LEU A 1 212 ? -6.522 8.789 10.317 1.00 69.69 212 LEU A O 1
ATOM 1724 N N . THR A 1 213 ? -4.332 9.242 10.241 1.00 70.00 213 THR A N 1
ATOM 1725 C CA . THR A 1 213 ? -4.066 8.841 11.631 1.00 70.00 213 THR A CA 1
ATOM 1726 C C . THR A 1 213 ? -4.727 9.796 12.629 1.00 70.00 213 THR A C 1
ATOM 1728 O O . THR A 1 213 ? -5.285 9.352 13.635 1.00 70.00 213 THR A O 1
ATOM 1731 N N . ASP A 1 214 ? -4.669 11.096 12.347 1.00 77.94 214 ASP A N 1
ATOM 1732 C CA . ASP A 1 214 ? -5.245 12.142 13.191 1.00 77.94 214 ASP A CA 1
ATOM 1733 C C . ASP A 1 214 ? -6.778 12.111 13.126 1.00 77.94 214 ASP A C 1
ATOM 1735 O O . ASP A 1 214 ? -7.423 12.028 14.167 1.00 77.94 214 ASP A O 1
ATOM 1739 N N . GLN A 1 215 ? -7.355 12.020 11.925 1.00 76.50 215 GLN A N 1
ATOM 1740 C CA . GLN A 1 215 ? -8.800 11.885 11.711 1.00 76.50 215 GLN A CA 1
ATOM 1741 C C . GLN A 1 215 ? -9.359 10.621 12.370 1.00 76.50 215 GLN A C 1
ATOM 1743 O O . GLN A 1 215 ? -10.361 10.682 13.082 1.00 76.50 215 GLN A O 1
ATOM 1748 N N . PHE A 1 216 ? -8.673 9.482 12.220 1.00 79.25 216 PHE A N 1
ATOM 1749 C CA . PHE A 1 216 ? -9.032 8.262 12.939 1.00 79.25 216 PHE A CA 1
ATOM 1750 C C . PHE A 1 216 ? -9.069 8.504 14.451 1.00 79.25 216 PHE A C 1
ATOM 1752 O O . PHE A 1 216 ? -10.053 8.167 15.103 1.00 79.25 216 PHE A O 1
ATOM 1759 N N . SER A 1 217 ? -8.015 9.107 15.007 1.00 81.75 217 SER A N 1
ATOM 1760 C CA . SER A 1 217 ? -7.911 9.365 16.447 1.00 81.75 217 SER A CA 1
ATOM 1761 C C . SER A 1 217 ? -9.036 10.273 16.950 1.00 81.75 217 SER A C 1
ATOM 1763 O O . SER A 1 217 ? -9.618 10.010 17.999 1.00 81.75 217 SER A O 1
ATOM 1765 N N . GLU A 1 218 ? -9.376 11.314 16.190 1.00 86.62 218 GLU A N 1
ATOM 1766 C CA . GLU A 1 218 ? -10.465 12.241 16.510 1.00 86.62 218 GLU A CA 1
ATOM 1767 C C . GLU A 1 218 ? -11.846 11.581 16.469 1.00 86.62 218 GLU A C 1
ATOM 1769 O O . GLU A 1 218 ? -12.708 11.915 17.282 1.00 86.62 218 GLU A O 1
ATOM 1774 N N . GLN A 1 219 ? -12.076 10.657 15.534 1.00 83.38 219 GLN A N 1
ATOM 1775 C CA . GLN A 1 219 ? -13.337 9.920 15.431 1.00 83.38 219 GLN A CA 1
ATOM 1776 C C . GLN A 1 219 ? -13.446 8.840 16.511 1.00 83.38 219 GLN A C 1
ATOM 1778 O O . GLN A 1 219 ? -14.518 8.640 17.074 1.00 83.38 219 GLN A O 1
ATOM 1783 N N . PHE A 1 220 ? -12.348 8.149 16.827 1.00 85.50 220 PHE A N 1
ATOM 1784 C CA . PHE A 1 220 ? -12.388 6.945 17.657 1.00 85.50 220 PHE A CA 1
ATOM 1785 C C . PHE A 1 220 ? -12.714 7.221 19.131 1.00 85.50 220 PHE A C 1
ATOM 1787 O O . PHE A 1 220 ? -13.318 6.377 19.790 1.00 85.50 220 PHE A O 1
ATOM 1794 N N . VAL A 1 221 ? -12.386 8.415 19.635 1.00 89.00 221 VAL A N 1
ATOM 1795 C CA . VAL A 1 221 ? -12.763 8.852 20.994 1.00 89.00 221 VAL A CA 1
ATOM 1796 C C . VAL A 1 221 ? -14.223 9.297 21.111 1.00 89.00 221 VAL A C 1
ATOM 1798 O O . VAL A 1 221 ? -14.720 9.478 22.219 1.00 89.00 221 VAL A O 1
ATOM 1801 N N . ARG A 1 222 ? -14.935 9.482 19.992 1.00 91.81 222 ARG A N 1
ATOM 1802 C CA . ARG A 1 222 ? -16.346 9.892 20.015 1.00 91.81 222 ARG A CA 1
ATOM 1803 C C . ARG A 1 222 ? -17.234 8.753 20.511 1.00 91.81 222 ARG A C 1
ATOM 1805 O O . ARG A 1 222 ? -16.881 7.573 20.440 1.00 91.81 222 ARG A O 1
ATOM 1812 N N . GLU A 1 223 ? -18.430 9.114 20.971 1.00 92.81 223 GLU A N 1
ATOM 1813 C CA . GLU A 1 223 ? -19.453 8.141 21.369 1.00 92.81 223 GLU A CA 1
ATOM 1814 C C . GLU A 1 223 ? -19.904 7.276 20.185 1.00 92.81 223 GLU A C 1
ATOM 1816 O O . GLU A 1 223 ? -20.089 6.069 20.343 1.00 92.81 223 GLU A O 1
ATOM 1821 N N . THR A 1 224 ? -19.986 7.880 18.995 1.00 91.69 224 THR A N 1
ATOM 1822 C CA . THR A 1 224 ? -20.337 7.238 17.723 1.00 91.69 224 THR A CA 1
ATOM 1823 C C . THR A 1 224 ? -19.387 7.675 16.611 1.00 91.69 224 THR A C 1
ATOM 1825 O O . THR A 1 224 ? -18.998 8.843 16.549 1.00 91.69 224 THR A O 1
ATOM 1828 N N . LEU A 1 225 ? -19.078 6.764 15.688 1.00 89.25 225 LEU A N 1
ATOM 1829 C CA . LEU A 1 225 ? -18.281 7.061 14.497 1.00 89.25 225 LEU A CA 1
ATOM 1830 C C . LEU A 1 225 ? -19.117 7.725 13.396 1.00 89.25 225 LEU A C 1
ATOM 1832 O O . LEU A 1 225 ? -20.252 7.321 13.142 1.00 89.25 225 LEU A O 1
ATOM 1836 N N . ASN A 1 226 ? -18.526 8.678 12.670 1.00 91.81 226 ASN A N 1
ATOM 1837 C CA . ASN A 1 226 ? -19.110 9.193 11.432 1.00 91.81 226 ASN A CA 1
ATOM 1838 C C . ASN A 1 226 ? -18.814 8.239 10.262 1.00 91.81 226 ASN A C 1
ATOM 1840 O O . ASN A 1 226 ? -17.778 8.328 9.603 1.00 91.81 226 ASN A O 1
ATOM 1844 N N . THR A 1 227 ? -19.731 7.309 9.998 1.00 88.00 227 THR A N 1
ATOM 1845 C CA . THR A 1 227 ? -19.556 6.267 8.973 1.00 88.00 227 THR A CA 1
ATOM 1846 C C . THR A 1 227 ? -19.437 6.825 7.554 1.00 88.00 227 THR A C 1
ATOM 1848 O O . THR A 1 227 ? -18.661 6.294 6.763 1.00 88.00 227 THR A O 1
ATOM 1851 N N . ASN A 1 228 ? -20.138 7.918 7.237 1.00 90.44 228 ASN A N 1
ATOM 1852 C CA . ASN A 1 228 ? -20.060 8.567 5.925 1.00 90.44 228 ASN A CA 1
ATOM 1853 C C . ASN A 1 228 ? -18.672 9.170 5.678 1.00 90.44 228 ASN A C 1
ATOM 1855 O O . ASN A 1 228 ? -18.121 9.046 4.585 1.00 90.44 228 ASN A O 1
ATOM 1859 N N . GLU A 1 229 ? -18.096 9.804 6.698 1.00 86.06 229 GLU A N 1
ATOM 1860 C CA . GLU A 1 229 ? -16.757 10.393 6.632 1.00 86.06 229 GLU A CA 1
ATOM 1861 C C . GLU A 1 229 ? -15.680 9.311 6.495 1.00 86.06 229 GLU A C 1
ATOM 1863 O O . GLU A 1 229 ? -14.842 9.395 5.600 1.00 86.06 229 GLU A O 1
ATOM 1868 N N . ILE A 1 230 ? -15.778 8.230 7.275 1.00 80.75 230 ILE A N 1
ATOM 1869 C CA . ILE A 1 230 ? -14.873 7.075 7.172 1.00 80.75 230 ILE A CA 1
ATOM 1870 C C . ILE A 1 230 ? -14.930 6.456 5.769 1.00 80.75 230 ILE A C 1
ATOM 1872 O O . ILE A 1 230 ? -13.895 6.233 5.141 1.00 80.75 230 ILE A O 1
ATOM 1876 N N . GLN A 1 231 ? -16.129 6.209 5.233 1.00 80.00 231 GLN A N 1
ATOM 1877 C CA . GLN A 1 231 ? -16.277 5.670 3.878 1.00 80.00 231 GLN A CA 1
ATOM 1878 C C . GLN A 1 231 ? -15.718 6.626 2.820 1.00 80.00 231 GLN A C 1
ATOM 1880 O O . GLN A 1 231 ? -15.075 6.181 1.865 1.00 80.00 231 GLN A O 1
ATOM 1885 N N . HIS A 1 232 ? -15.933 7.933 2.980 1.00 83.12 232 HIS A N 1
ATOM 1886 C CA . HIS A 1 232 ? -15.369 8.942 2.089 1.00 83.12 232 HIS A CA 1
ATOM 1887 C C . HIS A 1 232 ? -13.834 8.897 2.086 1.00 83.12 232 HIS A C 1
ATOM 1889 O O . HIS A 1 232 ? -13.229 8.850 1.014 1.00 83.12 232 HIS A O 1
ATOM 1895 N N . GLU A 1 233 ? -13.201 8.824 3.257 1.00 77.12 233 GLU A N 1
ATOM 1896 C CA . GLU A 1 233 ? -11.743 8.722 3.395 1.00 77.12 233 GLU A CA 1
ATOM 1897 C C . GLU A 1 233 ? -11.181 7.439 2.776 1.00 77.12 233 GLU A C 1
ATOM 1899 O O . GLU A 1 233 ? -10.174 7.475 2.062 1.00 77.12 233 GLU A O 1
ATOM 1904 N N . MET A 1 234 ? -11.850 6.302 2.988 1.00 74.94 234 MET A N 1
ATOM 1905 C CA . MET A 1 234 ? -11.470 5.034 2.362 1.00 74.94 234 MET A CA 1
ATOM 1906 C C . MET A 1 234 ? -11.543 5.124 0.832 1.00 74.94 234 MET A C 1
ATOM 1908 O O . MET A 1 234 ? -10.629 4.670 0.139 1.00 74.94 234 MET A O 1
ATOM 1912 N N . ASN A 1 235 ? -12.596 5.743 0.296 1.00 78.31 235 ASN A N 1
ATOM 1913 C CA . ASN A 1 235 ? -12.767 5.940 -1.141 1.00 78.31 235 ASN A CA 1
ATOM 1914 C C . ASN A 1 235 ? -11.741 6.922 -1.732 1.00 78.31 235 ASN A C 1
ATOM 1916 O O . ASN A 1 235 ? -11.218 6.665 -2.824 1.00 78.31 235 ASN A O 1
ATOM 1920 N N . ASP A 1 236 ? -11.400 8.005 -1.025 1.00 78.31 236 ASP A N 1
ATOM 1921 C CA . ASP A 1 236 ? -10.320 8.917 -1.431 1.00 78.31 236 ASP A CA 1
ATOM 1922 C C . ASP A 1 236 ? -8.976 8.181 -1.456 1.00 78.31 236 ASP A C 1
ATOM 1924 O O . ASP A 1 236 ? -8.232 8.278 -2.436 1.00 78.31 236 ASP A O 1
ATOM 1928 N N . ALA A 1 237 ? -8.687 7.362 -0.438 1.00 74.62 237 ALA A N 1
ATOM 1929 C CA . ALA A 1 237 ? -7.477 6.551 -0.395 1.00 74.62 237 ALA A CA 1
ATOM 1930 C C . ALA A 1 237 ? -7.380 5.616 -1.610 1.00 74.62 237 ALA A C 1
ATOM 1932 O O . ALA A 1 237 ? -6.371 5.653 -2.317 1.00 74.62 237 ALA A O 1
ATOM 1933 N N . ILE A 1 238 ? -8.431 4.839 -1.912 1.00 74.88 238 ILE A N 1
ATOM 1934 C CA . ILE A 1 238 ? -8.471 3.957 -3.094 1.00 74.88 238 ILE A CA 1
ATOM 1935 C C . ILE A 1 238 ? -8.237 4.762 -4.381 1.00 74.88 238 ILE A C 1
ATOM 1937 O O . ILE A 1 238 ? -7.415 4.381 -5.214 1.00 74.88 238 ILE A O 1
ATOM 1941 N N . SER A 1 239 ? -8.891 5.916 -4.516 1.00 78.94 239 SER A N 1
ATOM 1942 C CA . SER A 1 239 ? -8.768 6.772 -5.703 1.00 78.94 239 SER A CA 1
ATOM 1943 C C . SER A 1 239 ? -7.355 7.342 -5.880 1.00 78.94 239 SER A C 1
ATOM 1945 O O . SER A 1 239 ? -6.867 7.510 -7.001 1.00 78.94 239 SER A O 1
ATOM 1947 N N . ARG A 1 240 ? -6.640 7.624 -4.783 1.00 76.81 240 ARG A N 1
ATOM 1948 C CA . ARG A 1 240 ? -5.215 7.991 -4.832 1.00 76.81 240 ARG A CA 1
ATOM 1949 C C . ARG A 1 240 ? -4.350 6.823 -5.296 1.00 76.81 240 ARG A C 1
ATOM 1951 O O . ARG A 1 240 ? -3.435 7.050 -6.088 1.00 76.81 240 ARG A O 1
ATOM 1958 N N . PHE A 1 241 ? -4.637 5.594 -4.860 1.00 71.81 241 PHE A N 1
ATOM 1959 C CA . PHE A 1 241 ? -3.927 4.401 -5.340 1.00 71.81 241 PHE A CA 1
ATOM 1960 C C . PHE A 1 241 ? -4.109 4.181 -6.839 1.00 71.81 241 PHE A C 1
ATOM 1962 O O . PHE A 1 241 ? -3.112 3.967 -7.527 1.00 71.81 241 PHE A O 1
ATOM 1969 N N . GLU A 1 242 ? -5.328 4.323 -7.366 1.00 76.56 242 GLU A N 1
ATOM 1970 C CA . GLU A 1 242 ? -5.595 4.259 -8.813 1.00 76.56 242 GLU A CA 1
ATOM 1971 C C . GLU A 1 242 ? -4.718 5.266 -9.584 1.00 76.56 242 GLU A C 1
ATOM 1973 O O . GLU A 1 242 ? -4.053 4.914 -10.565 1.00 76.56 242 GLU A O 1
ATOM 1978 N N . LYS A 1 243 ? -4.625 6.512 -9.091 1.00 83.12 243 LYS A N 1
ATOM 1979 C CA . LYS A 1 243 ? -3.771 7.557 -9.686 1.00 83.12 243 LYS A CA 1
ATOM 1980 C C . LYS A 1 243 ? -2.287 7.190 -9.644 1.00 83.12 243 LYS A C 1
ATOM 1982 O O . LYS A 1 243 ? -1.590 7.373 -10.643 1.00 83.12 243 LYS A O 1
ATOM 1987 N N . ILE A 1 244 ? -1.799 6.662 -8.520 1.00 80.44 244 ILE A N 1
ATOM 1988 C CA . ILE A 1 244 ? -0.405 6.215 -8.384 1.00 80.44 244 ILE A CA 1
ATOM 1989 C C . ILE A 1 244 ? -0.106 5.095 -9.380 1.00 80.44 244 ILE A C 1
ATOM 1991 O O . ILE A 1 244 ? 0.890 5.184 -10.096 1.00 80.44 244 ILE A O 1
ATOM 1995 N N . ILE A 1 245 ? -0.967 4.075 -9.458 1.00 80.12 245 ILE A N 1
ATOM 1996 C CA . ILE A 1 245 ? -0.795 2.937 -10.368 1.00 80.12 245 ILE A CA 1
ATOM 1997 C C . ILE A 1 245 ? -0.714 3.429 -11.813 1.00 80.12 245 ILE A C 1
ATOM 1999 O O . ILE A 1 245 ? 0.236 3.086 -12.514 1.00 80.12 245 ILE A O 1
ATOM 2003 N N . SER A 1 246 ? -1.627 4.307 -12.236 1.00 86.62 246 SER A N 1
ATOM 2004 C CA . SER A 1 246 ? -1.606 4.874 -13.589 1.00 86.62 246 SER A CA 1
ATOM 2005 C C . SER A 1 246 ? -0.277 5.573 -13.908 1.00 86.62 246 SER A C 1
ATOM 2007 O O . SER A 1 246 ? 0.296 5.386 -14.985 1.00 86.62 246 SER A O 1
ATOM 2009 N N . VAL A 1 247 ? 0.265 6.357 -12.970 1.00 88.44 247 VAL A N 1
ATOM 2010 C CA . VAL A 1 247 ? 1.556 7.031 -13.173 1.00 88.44 247 VAL A CA 1
ATOM 2011 C C . VAL A 1 247 ? 2.719 6.039 -13.183 1.00 88.44 247 VAL A C 1
ATOM 2013 O O . VAL A 1 247 ? 3.622 6.180 -14.010 1.00 88.44 247 VAL A O 1
ATOM 2016 N N . VAL A 1 248 ? 2.707 5.028 -12.312 1.00 87.81 248 VAL A N 1
ATOM 2017 C CA . VAL A 1 248 ? 3.720 3.965 -12.306 1.00 87.81 248 VAL A CA 1
ATOM 2018 C C . VAL A 1 248 ? 3.729 3.241 -13.649 1.00 87.81 248 VAL A C 1
AT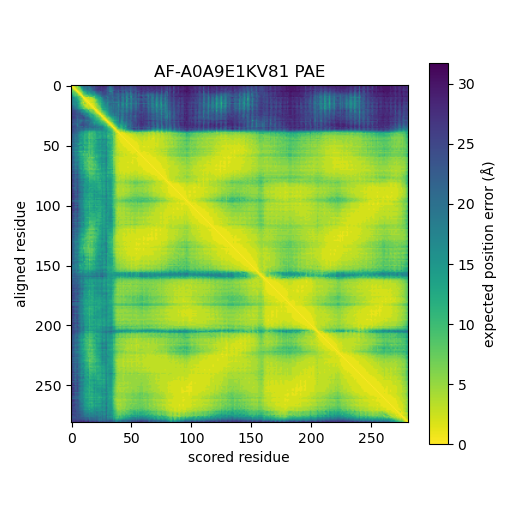OM 2020 O O . VAL A 1 248 ? 4.780 3.180 -14.278 1.00 87.81 248 VAL A O 1
ATOM 2023 N N . LEU A 1 249 ? 2.574 2.792 -14.145 1.00 88.50 249 LEU A N 1
ATOM 2024 C CA . LEU A 1 249 ? 2.464 2.078 -15.421 1.00 88.50 249 LEU A CA 1
ATOM 2025 C C . LEU A 1 249 ? 2.958 2.919 -16.605 1.00 88.50 249 LEU A C 1
ATOM 2027 O O . LEU A 1 249 ? 3.715 2.429 -17.442 1.00 88.50 249 LEU A O 1
ATOM 2031 N N . LYS A 1 250 ? 2.622 4.215 -16.640 1.00 95.12 250 LYS A N 1
ATOM 2032 C CA . LYS A 1 250 ? 3.144 5.144 -17.658 1.00 95.12 250 LYS A CA 1
ATOM 2033 C C . LYS A 1 250 ? 4.666 5.266 -17.613 1.00 95.12 250 LYS A C 1
ATOM 2035 O O . LYS A 1 250 ? 5.295 5.394 -18.658 1.00 95.12 250 LYS A O 1
ATOM 2040 N N . ASN A 1 251 ? 5.266 5.264 -16.425 1.00 93.56 251 ASN A N 1
ATOM 2041 C CA . ASN A 1 251 ? 6.720 5.339 -16.285 1.00 93.56 251 ASN A CA 1
ATOM 2042 C C . ASN A 1 251 ? 7.409 3.997 -16.572 1.00 93.56 251 ASN A C 1
ATOM 2044 O O . ASN A 1 251 ? 8.498 4.007 -17.132 1.00 93.56 251 ASN A O 1
ATOM 2048 N N . VAL A 1 252 ? 6.770 2.865 -16.270 1.00 93.31 252 VAL A N 1
ATOM 2049 C CA . VAL A 1 252 ? 7.243 1.532 -16.676 1.00 93.31 252 VAL A CA 1
ATOM 2050 C C . VAL A 1 252 ? 7.267 1.414 -18.197 1.00 93.31 252 VAL A C 1
ATOM 2052 O O . VAL A 1 252 ? 8.292 1.029 -18.746 1.00 93.31 252 VAL A O 1
ATOM 2055 N N . LYS A 1 253 ? 6.203 1.839 -18.893 1.00 96.62 253 LYS A N 1
ATOM 2056 C CA . LYS A 1 253 ? 6.194 1.889 -20.364 1.00 96.62 253 LYS A CA 1
ATOM 2057 C C . LYS A 1 253 ? 7.322 2.760 -20.919 1.00 96.62 253 LYS A C 1
ATOM 2059 O O . LYS A 1 253 ? 7.980 2.367 -21.870 1.00 96.62 253 LYS A O 1
ATOM 2064 N N . LYS A 1 254 ? 7.587 3.921 -20.310 1.00 97.06 254 LYS A N 1
ATOM 2065 C CA . LYS A 1 254 ? 8.725 4.767 -20.710 1.00 97.06 254 LYS A CA 1
ATOM 2066 C C . LYS A 1 254 ? 10.065 4.070 -20.493 1.00 97.06 254 LYS A C 1
ATOM 2068 O O . LYS A 1 254 ? 10.917 4.160 -21.360 1.00 97.06 254 LYS A O 1
ATOM 2073 N N . ALA A 1 255 ? 10.249 3.387 -19.362 1.00 96.06 255 ALA A N 1
ATOM 2074 C CA . ALA A 1 255 ? 11.458 2.605 -19.113 1.00 96.06 255 ALA A CA 1
ATOM 2075 C C . ALA A 1 255 ? 11.626 1.516 -20.180 1.00 96.06 255 ALA A C 1
ATOM 2077 O O . ALA A 1 255 ? 12.689 1.411 -20.772 1.00 96.06 255 ALA A O 1
ATOM 2078 N N . HIS A 1 256 ? 10.558 0.777 -20.491 1.00 97.12 256 HIS A N 1
ATOM 2079 C CA . HIS A 1 256 ? 10.545 -0.234 -21.551 1.00 97.12 256 HIS A CA 1
ATOM 2080 C C . HIS A 1 256 ? 10.932 0.330 -22.927 1.00 97.12 256 HIS A C 1
ATOM 2082 O O . HIS A 1 256 ? 11.694 -0.317 -23.631 1.00 97.12 256 HIS A O 1
ATOM 2088 N N . GLN A 1 257 ? 10.494 1.546 -23.268 1.00 96.94 257 GLN A N 1
ATOM 2089 C CA . GLN A 1 257 ? 10.865 2.231 -24.517 1.00 96.94 257 GLN A CA 1
ATOM 2090 C C . GLN A 1 257 ? 12.322 2.718 -24.561 1.00 96.94 257 GLN A C 1
ATOM 2092 O O . GLN A 1 257 ? 12.853 2.942 -25.643 1.00 96.94 257 GLN A O 1
ATOM 2097 N N . ILE A 1 258 ? 12.947 2.951 -23.403 1.00 97.06 258 ILE A N 1
ATOM 2098 C CA . ILE A 1 258 ? 14.354 3.376 -23.309 1.00 97.06 258 ILE A CA 1
ATOM 2099 C C . ILE A 1 258 ? 15.291 2.169 -23.424 1.00 97.06 258 ILE A C 1
ATOM 2101 O O . ILE A 1 258 ? 16.406 2.305 -23.925 1.00 97.06 258 ILE A O 1
ATOM 2105 N N . LEU A 1 259 ? 14.864 1.014 -22.913 1.00 97.06 259 LEU A N 1
ATOM 2106 C CA . LEU A 1 259 ? 15.665 -0.203 -22.873 1.00 97.06 259 LEU A CA 1
ATOM 2107 C C . LEU A 1 259 ? 15.761 -0.863 -24.251 1.00 97.06 259 LEU A C 1
ATOM 2109 O O . LEU A 1 259 ? 14.790 -0.898 -25.005 1.00 97.06 259 LEU A O 1
ATOM 2113 N N . SER A 1 260 ? 16.924 -1.443 -24.543 1.00 96.69 260 SER A N 1
ATOM 2114 C CA . SER A 1 260 ? 17.108 -2.293 -25.718 1.00 96.69 260 SER A CA 1
ATOM 2115 C C . SER A 1 260 ? 16.388 -3.635 -25.556 1.00 96.69 260 SER A C 1
ATOM 2117 O O . SER A 1 260 ? 16.043 -4.059 -24.450 1.00 96.69 260 SER A O 1
ATOM 2119 N N . GLU A 1 261 ? 16.191 -4.347 -26.664 1.00 96.50 261 GLU A N 1
ATOM 2120 C CA . GLU A 1 261 ? 15.655 -5.712 -26.649 1.00 96.50 261 GLU A CA 1
ATOM 2121 C C . GLU A 1 261 ? 16.496 -6.664 -25.783 1.00 96.50 261 GLU A C 1
ATOM 2123 O O . GLU A 1 261 ? 15.947 -7.443 -25.001 1.00 96.50 261 GLU A O 1
ATOM 2128 N N . GLU A 1 262 ? 17.823 -6.539 -25.846 1.00 96.25 262 GLU A N 1
ATOM 2129 C CA . GLU A 1 262 ? 18.754 -7.316 -25.026 1.00 96.25 262 GLU A CA 1
ATOM 2130 C C . GLU A 1 262 ? 18.566 -7.027 -23.529 1.00 96.25 262 GLU A C 1
ATOM 2132 O O . GLU A 1 262 ? 18.399 -7.951 -22.732 1.00 96.25 262 GLU A O 1
ATOM 2137 N N . GLN A 1 263 ? 18.483 -5.750 -23.140 1.00 97.06 263 GLN A N 1
ATOM 2138 C CA . GLN A 1 263 ? 18.251 -5.355 -21.746 1.00 97.06 263 GLN A CA 1
ATOM 2139 C C . GLN A 1 263 ? 16.881 -5.833 -21.238 1.00 97.06 263 GLN A C 1
ATOM 2141 O O . GLN A 1 263 ? 16.757 -6.299 -20.103 1.00 97.06 263 GLN A O 1
ATOM 2146 N N . ARG A 1 264 ? 15.835 -5.754 -22.072 1.00 96.50 264 ARG A N 1
ATOM 2147 C CA . ARG A 1 264 ? 14.500 -6.286 -21.746 1.00 96.50 264 ARG A CA 1
ATOM 2148 C C . ARG A 1 264 ? 14.539 -7.802 -21.540 1.00 96.50 264 ARG A C 1
ATOM 2150 O O . ARG A 1 264 ? 13.993 -8.295 -20.551 1.00 96.50 264 ARG A O 1
ATOM 2157 N N . SER A 1 265 ? 15.248 -8.526 -22.402 1.00 94.94 265 SER A N 1
ATOM 2158 C CA . SER A 1 265 ? 15.447 -9.976 -22.287 1.00 94.94 265 SER A CA 1
ATOM 2159 C C . SER A 1 265 ? 16.197 -10.348 -21.005 1.00 94.94 265 SER A C 1
ATOM 2161 O O . SER A 1 265 ? 15.772 -11.239 -20.267 1.00 94.94 265 SER A O 1
ATOM 2163 N N . GLN A 1 266 ? 17.241 -9.592 -20.656 1.00 94.62 266 GLN A N 1
ATOM 2164 C CA . GLN A 1 266 ? 17.984 -9.771 -19.410 1.00 94.62 266 GLN A CA 1
ATOM 2165 C C . GLN A 1 266 ? 17.081 -9.609 -18.172 1.00 94.62 266 GLN A C 1
ATOM 2167 O O . GLN A 1 266 ? 17.184 -10.384 -17.215 1.00 94.62 266 GLN A O 1
ATOM 2172 N N . ILE A 1 267 ? 16.151 -8.643 -18.183 1.00 93.12 267 ILE A N 1
ATOM 2173 C CA . ILE A 1 267 ? 15.157 -8.475 -17.108 1.00 93.12 267 ILE A CA 1
ATOM 2174 C C . ILE A 1 267 ? 14.278 -9.725 -16.982 1.00 93.12 267 ILE A C 1
ATOM 2176 O O . ILE A 1 267 ? 14.086 -10.219 -15.865 1.00 93.12 267 ILE A O 1
ATOM 2180 N N . VAL A 1 268 ? 13.766 -10.257 -18.100 1.00 93.44 268 VAL A N 1
ATOM 2181 C CA . VAL A 1 268 ? 12.937 -11.477 -18.111 1.00 93.44 268 VAL A CA 1
ATOM 2182 C C . VAL A 1 268 ? 13.691 -12.638 -17.468 1.00 93.44 268 VAL A C 1
ATOM 2184 O O . VAL A 1 268 ? 13.177 -13.273 -16.542 1.00 93.44 268 VAL A O 1
ATOM 2187 N N . GLU A 1 269 ? 14.929 -12.885 -17.897 1.00 92.25 269 GLU A N 1
ATOM 2188 C CA . GLU A 1 269 ? 15.753 -13.976 -17.377 1.00 92.25 269 GLU A CA 1
ATOM 2189 C C . GLU A 1 269 ? 16.018 -13.842 -15.875 1.00 92.25 269 GLU A C 1
ATOM 2191 O O . GLU A 1 269 ? 15.848 -14.805 -15.114 1.00 92.25 269 GLU A O 1
ATOM 2196 N N . GLN A 1 270 ? 16.381 -12.639 -15.417 1.00 89.38 270 GLN A N 1
ATOM 2197 C CA . GLN A 1 270 ? 16.626 -12.364 -14.002 1.00 89.38 270 GLN A CA 1
ATOM 2198 C C . GLN A 1 270 ? 15.365 -12.587 -13.159 1.00 89.38 270 GLN A C 1
ATOM 2200 O O . GLN A 1 270 ? 15.425 -13.207 -12.088 1.00 89.38 270 GLN A O 1
ATOM 2205 N N . MET A 1 271 ? 14.207 -12.126 -13.637 1.00 86.00 271 MET A N 1
ATOM 2206 C CA . MET A 1 271 ? 12.934 -12.270 -12.933 1.00 86.00 271 MET A CA 1
ATOM 2207 C C . MET A 1 271 ? 12.464 -13.725 -12.877 1.00 86.00 271 MET A C 1
ATOM 2209 O O . MET A 1 271 ? 12.072 -14.198 -11.805 1.00 86.00 271 MET A O 1
ATOM 2213 N N . GLN A 1 272 ? 12.565 -14.471 -13.978 1.00 88.19 272 GLN A N 1
ATOM 2214 C CA . GLN A 1 272 ? 12.266 -15.904 -14.003 1.00 88.19 272 GLN A CA 1
ATOM 2215 C C . GLN A 1 272 ? 13.226 -16.698 -13.108 1.00 88.19 272 GLN A C 1
ATOM 2217 O O . GLN A 1 272 ? 12.802 -17.573 -12.348 1.00 88.19 272 GLN A O 1
ATOM 2222 N N . GLY A 1 273 ? 14.523 -16.377 -13.147 1.00 87.38 273 GLY A N 1
ATOM 2223 C CA . GLY A 1 273 ? 15.543 -16.985 -12.296 1.00 87.38 273 GLY A CA 1
ATOM 2224 C C . GLY A 1 273 ? 15.256 -16.777 -10.809 1.00 87.38 273 GLY A C 1
ATOM 2225 O O . GLY A 1 273 ? 15.312 -17.730 -10.026 1.00 87.38 273 GLY A O 1
ATOM 2226 N N . HIS A 1 274 ? 14.876 -15.558 -10.421 1.00 80.75 274 HIS A N 1
ATOM 2227 C CA . HIS A 1 274 ? 14.437 -15.259 -9.063 1.00 80.75 274 HIS A CA 1
ATOM 2228 C C . HIS A 1 274 ? 13.166 -16.051 -8.714 1.00 80.75 274 HIS A C 1
ATOM 2230 O O . HIS A 1 274 ? 13.141 -16.755 -7.707 1.00 80.75 274 HIS A O 1
ATOM 2236 N N . HIS A 1 275 ? 12.136 -16.026 -9.563 1.00 77.62 275 HIS A N 1
ATOM 2237 C CA . HIS A 1 275 ? 10.882 -16.741 -9.309 1.00 77.62 275 HIS A CA 1
ATOM 2238 C C . HIS A 1 275 ? 11.088 -18.252 -9.103 1.00 77.62 275 HIS A C 1
ATOM 2240 O O . HIS A 1 275 ? 10.578 -18.813 -8.131 1.00 77.62 275 HIS A O 1
ATOM 2246 N N . ARG A 1 276 ? 11.918 -18.912 -9.923 1.00 80.88 276 ARG A N 1
ATOM 2247 C CA . ARG A 1 276 ? 12.267 -20.341 -9.768 1.00 80.88 276 ARG A CA 1
ATOM 2248 C C . ARG A 1 276 ? 12.954 -20.657 -8.436 1.00 80.88 276 ARG A C 1
ATOM 2250 O O . ARG A 1 276 ? 12.704 -21.706 -7.848 1.00 80.88 276 ARG A O 1
ATOM 2257 N N . ARG A 1 277 ? 13.818 -19.765 -7.940 1.00 75.56 277 ARG A N 1
ATOM 2258 C CA . ARG A 1 277 ? 14.521 -19.955 -6.656 1.00 75.56 277 ARG A CA 1
ATOM 2259 C C . ARG A 1 277 ? 13.585 -19.858 -5.451 1.00 75.56 277 ARG A C 1
ATOM 2261 O O . ARG A 1 277 ? 13.845 -20.496 -4.435 1.00 75.56 277 ARG A O 1
ATOM 2268 N N . PHE A 1 278 ? 12.514 -19.072 -5.555 1.00 64.62 278 PHE A N 1
ATOM 2269 C CA . PHE A 1 278 ? 11.596 -18.817 -4.442 1.00 64.62 278 PHE A CA 1
ATOM 2270 C C . PHE A 1 278 ? 10.281 -19.605 -4.500 1.00 64.62 278 PHE A C 1
ATOM 2272 O O . PHE A 1 278 ? 9.622 -19.685 -3.468 1.00 64.62 278 PHE A O 1
ATOM 2279 N N . SER A 1 279 ? 9.932 -20.207 -5.642 1.00 61.28 279 SER A N 1
ATOM 2280 C CA . SER A 1 279 ? 8.769 -21.103 -5.808 1.00 61.28 279 SER A CA 1
ATOM 2281 C C . SER A 1 279 ? 9.034 -22.558 -5.392 1.00 61.28 279 SER A C 1
ATOM 2283 O O . SER A 1 279 ? 8.091 -23.295 -5.140 1.00 61.28 279 SER A O 1
ATOM 2285 N N . LYS A 1 280 ? 10.302 -22.980 -5.260 1.00 49.56 280 LYS A N 1
ATOM 2286 C CA . LYS A 1 280 ? 10.699 -24.325 -4.785 1.00 49.56 280 LYS A CA 1
ATOM 2287 C C . LYS A 1 280 ? 10.685 -24.499 -3.247 1.00 49.56 280 LYS A C 1
ATOM 2289 O O . LYS A 1 280 ? 11.342 -25.402 -2.735 1.00 49.56 280 LYS A O 1
ATOM 2294 N N . LYS A 1 281 ? 9.999 -23.632 -2.498 1.00 41.38 281 LYS A N 1
ATOM 2295 C CA . LYS A 1 281 ? 9.845 -23.691 -1.031 1.00 41.38 281 LYS A CA 1
ATOM 2296 C C . LYS A 1 281 ? 8.402 -23.432 -0.644 1.00 41.38 281 LYS A C 1
ATOM 2298 O O . LYS A 1 281 ? 7.993 -23.995 0.389 1.00 41.38 281 LYS A O 1
#

Foldseek 3Di:
DPPPPQQQAQLLVVVVCLLCLQVVQDDDPPPPDHDPDPDPLVVLVVSLVNLCVQLVADPVLSVLSVVLSVVSVVLSVVLHQPPVLVLVLVLVQLLDPARDLVSVLVSLCVSLVSLLVCLLVSLVSVQSNLQSHDLVSLLSSLVSLVVVVVVVVVVCVDPPHDDLLNVLVVVLVVLCVQLVADPVLSVLSVVLSVLLVVLCCVLVNPVLVVVVSVLCSVQSSDPGHPSVVSSVSSSSNSVSVSVSSVSNSVSVRSNSVSHDSVSSVSVSVVSVVVCVVPVVD

Mean predicted aligned error: 8.48 Å

Radius of gyration: 21.16 Å; Cα contacts (8 Å, |Δi|>4): 180; chains: 1; bounding box: 46×39×57 Å

pLDDT: mean 77.0, std 20.24, range [20.38, 97.38]

Nearest PDB structures (foldseek):
  6h2f-assembly1_A  TM=1.785E-01  e=7.838E-01  Aeromonas hydrophila subsp. hydrophila AL09-71
  8pwv-assembly4_G  TM=2.339E-01  e=4.078E+00  Plasmodium falciparum 3D7